Protein 5XCO (pdb70)

Sequence (189 aa):
SMMTEYKLVVVGADGVGKSALTIQLIQNNHFVDEYDPTIEDSYRKQQVVIDGEETCLLDDILDTAGQEEYSAMRDQYMRTGEGFLCVFAINNTKSFEDIHHYREQIKKKRVKDSEDVPMMVLVGNKCDLPSRTVDTKQQAQDLARSYGIPFIETSAKTRRQGVDDDAFYTLVREIRKHHKEKRRRRCPLYISYDPVCRRRR

Radius of gyration: 15.5 Å; Cα contacts (8 Å, |Δi|>4): 387; chains: 2; bounding box: 36×45×37 Å

InterPro domains:
  IPR001806 Small GTPase [PF00071] (5-164)
  IPR001806 Small GTPase [PS51421] (1-189)
  IPR001806 Small GTPase [SM00174] (6-166)
  IPR005225 Small GTP-binding domain [TIGR00231] (1-159)
  IPR020849 Small GTPase, Ras-type [PTHR24070] (3-176)
  IPR027417 P-loop containing nucleoside triphosphate hydrolase [G3DSA:3.40.50.300] (1-171)
  IPR027417 P-loop containing nucleoside triphosphate hydrolase [SSF52540] (3-164)

Foldseek 3Di:
DEAEAQEEEDFDWPQQLVLLVCCVAVVAGDDDPDGDDKDWDWDFDQFPNHTYIYIYTSDDPVVDDDPVVVVSLVVHQEYEYEGEQLDVVRVVCSVVVLVVSCVSVVHLQGQYEYEHEPPVDPRGPHDPVVQCVVCVVSVHYYFYAYSHVGPCSCVRVSSSVVSSVVVDPD/DDPVCPDQDPPPVVNVDDD

Secondary structure (DSSP, 8-state):
--EEEEEEEEESTTSSHHHHHHHHHH------SSPPPPEEEEEEEEETTEEEEEEEEE---TTS--HHHHHHHHH--EEEEEEETT-HHHHHHHHHHHHHHHHHHT-S---EEEEEE-TT-S---S-HHHHHHHHHHHT--EEE--TTT-TTHHHHHHHHHHHHHHHS--/--TT-SS--TT-HHHH---

B-factor: mean 19.91, std 6.58, range [11.22, 51.09]

Structure (mmCIF, N/CA/C/O backbone):
data_5XCO
#
_entry.id   5XCO
#
_cell.length_a   51.529
_cell.length_b   51.529
_cell.length_c   129.741
_cell.angle_alpha   90.00
_cell.angle_beta   90.00
_cell.angle_gamma   120.00
#
_symmetry.space_group_name_H-M   'P 31 2 1'
#
loop_
_entity.id
_entity.type
_entity.pdbx_description
1 polymer 'GTPase KRas'
2 polymer ACE-ARG-ARG-ARG-ARG-CYS-PRO-LEU-TYR-ILE-SER-TYR-ASP-PRO-VAL-CYS-ARG-ARG-ARG-ARG-NH2
3 non-polymer "GUANOSINE-5'-DIPHOSPHATE"
4 non-polymer 1,2-ETHANEDIOL
5 water water
#
loop_
_atom_site.group_PDB
_atom_site.id
_atom_site.type_symbol
_atom_site.label_atom_id
_atom_site.label_alt_id
_atom_site.label_comp_id
_atom_site.label_asym_id
_atom_site.label_entity_id
_atom_site.label_seq_id
_atom_site.pdbx_PDB_ins_code
_atom_site.Cartn_x
_atom_site.Cartn_y
_atom_site.Cartn_z
_atom_site.occupancy
_atom_site.B_iso_or_equiv
_atom_site.auth_seq_id
_atom_site.auth_comp_id
_atom_site.auth_asym_id
_atom_site.auth_atom_id
_atom_site.pdbx_PDB_model_num
ATOM 1 N N . SER A 1 2 ? 16.466 15.744 -4.817 1.00 37.34 0 SER A N 1
ATOM 2 C CA . SER A 1 2 ? 16.600 14.736 -3.722 1.00 35.91 0 SER A CA 1
ATOM 3 C C . SER A 1 2 ? 16.520 13.300 -4.266 1.00 32.89 0 SER A C 1
ATOM 4 O O . SER A 1 2 ? 16.254 13.077 -5.456 1.00 34.32 0 SER A O 1
ATOM 7 N N . MET A 1 3 ? 16.761 12.348 -3.373 1.00 29.51 1 MET A N 1
ATOM 8 C CA A MET A 1 3 ? 16.787 10.930 -3.723 0.50 28.87 1 MET A CA 1
ATOM 9 C CA B MET A 1 3 ? 16.799 10.928 -3.704 0.50 27.42 1 MET A CA 1
ATOM 10 C C . MET A 1 3 ? 15.378 10.371 -3.850 1.00 26.89 1 MET A C 1
ATOM 11 O O . MET A 1 3 ? 14.462 10.759 -3.108 1.00 27.21 1 MET A O 1
ATOM 20 N N . THR A 1 4 ? 15.199 9.457 -4.799 1.00 23.16 2 THR A N 1
ATOM 21 C CA . THR A 1 4 ? 13.932 8.737 -4.935 1.00 22.35 2 THR A CA 1
ATOM 22 C C . THR A 1 4 ? 14.200 7.256 -4.729 1.00 20.54 2 THR A C 1
ATOM 23 O O . THR A 1 4 ? 15.088 6.697 -5.348 1.00 19.35 2 THR A O 1
ATOM 27 N N . GLU A 1 5 ? 13.399 6.621 -3.887 1.00 20.02 3 GLU A N 1
ATOM 28 C CA . GLU A 1 5 ? 13.579 5.203 -3.596 1.00 20.23 3 GLU A CA 1
ATOM 29 C C . GLU A 1 5 ? 12.684 4.354 -4.489 1.00 19.02 3 GLU A C 1
ATOM 30 O O . GLU A 1 5 ? 11.537 4.680 -4.674 1.00 19.75 3 GLU A O 1
ATOM 36 N N . TYR A 1 6 ? 13.243 3.262 -5.005 1.00 16.62 4 TYR A N 1
ATOM 37 C CA . TYR A 1 6 ? 12.499 2.264 -5.828 1.00 16.87 4 TYR A CA 1
ATOM 38 C C . TYR A 1 6 ? 12.705 0.899 -5.207 1.00 16.75 4 TYR A C 1
ATOM 39 O O . TYR A 1 6 ? 13.855 0.447 -5.145 1.00 17.96 4 TYR A O 1
ATOM 48 N N . LYS A 1 7 ? 11.614 0.259 -4.783 1.00 15.91 5 LYS A N 1
ATOM 49 C CA . LYS A 1 7 ? 11.656 -1.071 -4.180 1.00 15.67 5 LYS A CA 1
ATOM 50 C C . LYS A 1 7 ? 11.412 -2.132 -5.261 1.00 14.08 5 LYS A C 1
ATOM 51 O O . LYS A 1 7 ? 10.333 -2.183 -5.858 1.00 14.15 5 LYS A O 1
ATOM 57 N N . LEU A 1 8 ? 12.435 -2.935 -5.508 1.00 13.15 6 LEU A N 1
ATOM 58 C CA . LEU A 1 8 ? 12.436 -3.908 -6.604 1.00 12.97 6 LEU A CA 1
ATOM 59 C C . LEU A 1 8 ? 12.561 -5.299 -6.031 1.00 12.56 6 LEU A C 1
ATOM 60 O O . LEU A 1 8 ? 13.261 -5.517 -5.044 1.00 13.50 6 LEU A O 1
ATOM 65 N N . VAL A 1 9 ? 11.924 -6.265 -6.705 1.00 12.22 7 VAL A N 1
ATOM 66 C CA . VAL A 1 9 ? 11.977 -7.664 -6.268 1.00 12.37 7 VAL A CA 1
ATOM 67 C C . VAL A 1 9 ? 12.362 -8.539 -7.467 1.00 11.83 7 VAL A C 1
ATOM 68 O O . VAL A 1 9 ? 11.755 -8.437 -8.541 1.00 12.72 7 VAL A O 1
ATOM 72 N N . VAL A 1 10 ? 13.351 -9.395 -7.280 1.00 11.62 8 VAL A N 1
ATOM 73 C CA . VAL A 1 10 ? 13.825 -10.291 -8.341 1.00 11.58 8 VAL A CA 1
ATOM 74 C C . VAL A 1 10 ? 13.328 -11.702 -8.037 1.00 11.23 8 VAL A C 1
ATOM 75 O O . VAL A 1 10 ? 13.662 -12.250 -6.969 1.00 11.90 8 VAL A O 1
ATOM 79 N N . VAL A 1 11 ? 12.527 -12.265 -8.952 1.00 11.22 9 VAL A N 1
ATOM 80 C CA . VAL A 1 11 ? 11.901 -13.571 -8.758 1.00 11.65 9 VAL A CA 1
ATOM 81 C C . VAL A 1 11 ? 12.192 -14.466 -9.943 1.00 11.59 9 VAL A C 1
ATOM 82 O O . VAL A 1 11 ? 12.554 -13.986 -11.037 1.00 11.87 9 VAL A O 1
ATOM 86 N N . GLY A 1 12 ? 12.030 -15.772 -9.731 1.00 11.95 10 GLY A N 1
ATOM 87 C CA . GLY A 1 12 ? 12.269 -16.770 -10.766 1.00 12.08 10 GLY A CA 1
ATOM 88 C C . GLY A 1 12 ? 12.785 -18.045 -10.182 1.00 12.39 10 GLY A C 1
ATOM 89 O O . GLY A 1 12 ? 13.174 -18.091 -9.008 1.00 12.62 10 GLY A O 1
ATOM 90 N N . ALA A 1 13 ? 12.851 -19.098 -10.996 1.00 12.47 11 ALA A N 1
ATOM 91 C CA . ALA A 1 13 ? 13.236 -20.424 -10.501 1.00 13.25 11 ALA A CA 1
ATOM 92 C C . ALA A 1 13 ? 14.624 -20.413 -9.901 1.00 13.96 11 ALA A C 1
ATOM 93 O O . ALA A 1 13 ? 15.482 -19.594 -10.239 1.00 13.91 11 ALA A O 1
ATOM 95 N N . ASP A 1 14 ? 14.874 -21.350 -8.999 1.00 14.76 12 ASP A N 1
ATOM 96 C CA . ASP A 1 14 ? 16.204 -21.553 -8.470 1.00 15.21 12 ASP A CA 1
ATOM 97 C C . ASP A 1 14 ? 17.212 -21.771 -9.589 1.00 14.83 12 ASP A C 1
ATOM 98 O O . ASP A 1 14 ? 16.942 -22.526 -10.531 1.00 15.55 12 ASP A O 1
ATOM 103 N N . GLY A 1 15 ? 18.367 -21.143 -9.483 1.00 14.37 13 GLY A N 1
ATOM 104 C CA . GLY A 1 15 ? 19.467 -21.393 -10.401 1.00 14.03 13 GLY A CA 1
ATOM 105 C C . GLY A 1 15 ? 19.451 -20.589 -11.688 1.00 13.58 13 GLY A C 1
ATOM 106 O O . GLY A 1 15 ? 20.331 -20.807 -12.514 1.00 14.40 13 GLY A O 1
ATOM 107 N N . VAL A 1 16 ? 18.485 -19.690 -11.873 1.00 12.87 14 VAL A N 1
ATOM 108 C CA . VAL A 1 16 ? 18.453 -18.917 -13.125 1.00 12.81 14 VAL A CA 1
ATOM 109 C C . VAL A 1 16 ? 19.464 -17.781 -13.139 1.00 12.33 14 VAL A C 1
ATOM 110 O O . VAL A 1 16 ? 19.690 -17.213 -14.194 1.00 12.54 14 VAL A O 1
ATOM 114 N N . GLY A 1 17 ? 20.029 -17.428 -11.977 1.00 12.37 15 GLY A N 1
ATOM 115 C CA . GLY A 1 17 ? 20.988 -16.326 -11.856 1.00 12.19 15 GLY A CA 1
ATOM 116 C C . GLY A 1 17 ? 20.465 -15.061 -11.234 1.00 12.35 15 GLY A C 1
ATOM 117 O O . GLY A 1 17 ? 20.986 -13.999 -11.530 1.00 12.47 15 GLY A O 1
ATOM 118 N N . LYS A 1 18 ? 19.483 -15.153 -10.353 1.00 12.06 16 LYS A N 1
ATOM 119 C CA . LYS A 1 18 ? 18.973 -13.957 -9.678 1.00 12.33 16 LYS A CA 1
ATOM 120 C C . LYS A 1 18 ? 20.037 -13.339 -8.769 1.00 12.25 16 LYS A C 1
ATOM 121 O O . LYS A 1 18 ? 20.199 -12.108 -8.778 1.00 12.72 16 LYS A O 1
ATOM 127 N N . SER A 1 19 ? 20.769 -14.141 -8.006 1.00 12.31 17 SER A N 1
ATOM 128 C CA . SER A 1 19 ? 21.801 -13.569 -7.176 1.00 12.58 17 SER A CA 1
ATOM 129 C C . SER A 1 19 ? 22.904 -13.004 -8.054 1.00 12.59 17 SER A C 1
ATOM 130 O O . SER A 1 19 ? 23.447 -11.928 -7.781 1.00 12.56 17 SER A O 1
ATOM 133 N N . ALA A 1 20 ? 23.233 -13.711 -9.147 1.00 12.40 18 ALA A N 1
ATOM 134 C CA . ALA A 1 20 ? 24.302 -13.252 -10.024 1.00 12.58 18 ALA A CA 1
ATOM 135 C C . ALA A 1 20 ? 23.942 -11.918 -10.666 1.00 12.34 18 ALA A C 1
ATOM 136 O O . ALA A 1 20 ? 24.793 -11.022 -10.773 1.00 12.61 18 ALA A O 1
ATOM 138 N N . LEU A 1 21 ? 22.707 -11.768 -11.111 1.00 12.11 19 LEU A N 1
ATOM 139 C CA . LEU A 1 21 ? 22.288 -10.501 -11.676 1.00 12.42 19 LEU A CA 1
ATOM 140 C C . LEU A 1 21 ? 22.344 -9.372 -10.657 1.00 12.32 19 LEU A C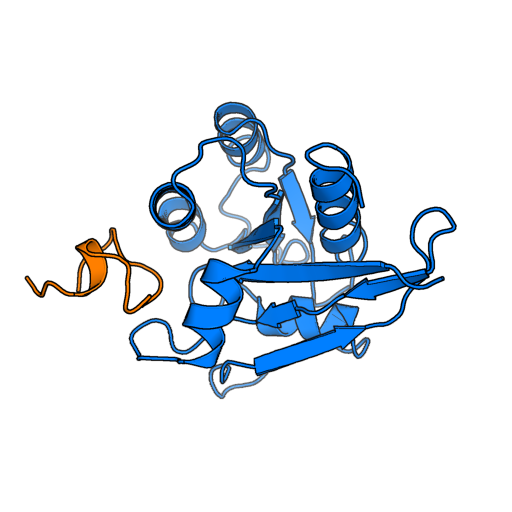 1
ATOM 141 O O . LEU A 1 21 ? 22.812 -8.273 -10.978 1.00 12.80 19 LEU A O 1
ATOM 146 N N . THR A 1 22 ? 21.838 -9.632 -9.457 1.00 12.32 20 THR A N 1
ATOM 147 C CA . THR A 1 22 ? 21.783 -8.605 -8.431 1.00 12.65 20 THR A CA 1
ATOM 148 C C . THR A 1 22 ? 23.201 -8.182 -8.040 1.00 12.58 20 THR A C 1
ATOM 149 O O . THR A 1 22 ? 23.494 -6.977 -7.919 1.00 13.03 20 THR A O 1
ATOM 153 N N . ILE A 1 23 ? 24.061 -9.155 -7.834 1.00 12.74 21 ILE A N 1
ATOM 154 C CA . ILE A 1 23 ? 25.425 -8.892 -7.421 1.00 13.25 21 ILE A CA 1
ATOM 155 C C . ILE A 1 23 ? 26.247 -8.249 -8.520 1.00 13.26 21 ILE A C 1
ATOM 156 O O . ILE A 1 23 ? 27.100 -7.396 -8.262 1.00 13.83 21 ILE A O 1
ATOM 161 N N . GLN A 1 24 ? 25.991 -8.619 -9.776 1.00 13.37 22 GLN A N 1
ATOM 162 C CA . GLN A 1 24 ? 26.580 -7.924 -10.869 1.00 14.01 22 GLN A CA 1
ATOM 163 C C . GLN A 1 24 ? 26.234 -6.448 -10.851 1.00 13.64 22 GLN A C 1
ATOM 164 O O . GLN A 1 24 ? 27.103 -5.565 -10.965 1.00 14.82 22 GLN A O 1
ATOM 170 N N . LEU A 1 25 ? 24.961 -6.155 -10.719 1.00 13.59 23 LEU A N 1
ATOM 171 C CA . LEU A 1 25 ? 24.497 -4.779 -10.718 1.00 14.18 23 LEU A CA 1
ATOM 172 C C . LEU A 1 25 ? 25.135 -3.986 -9.573 1.00 14.96 23 LEU A C 1
ATOM 173 O O . LEU A 1 25 ? 25.614 -2.867 -9.781 1.00 15.68 23 LEU A O 1
ATOM 178 N N . ILE A 1 26 ? 25.107 -4.546 -8.381 1.00 14.78 24 ILE A N 1
ATOM 179 C CA . ILE A 1 26 ? 25.461 -3.834 -7.147 1.00 16.19 24 ILE A CA 1
ATOM 180 C C . ILE A 1 26 ? 26.974 -3.830 -6.905 1.00 15.52 24 ILE A C 1
ATOM 181 O O . ILE A 1 26 ? 27.546 -2.805 -6.482 1.00 15.43 24 ILE A O 1
ATOM 186 N N . GLN A 1 27 ? 27.636 -4.949 -7.122 1.00 15.09 25 GLN A N 1
ATOM 187 C CA . GLN A 1 27 ? 29.035 -5.177 -6.741 1.00 15.87 25 GLN A CA 1
ATOM 188 C C . GLN A 1 27 ? 29.976 -5.392 -7.893 1.00 16.32 25 GLN A C 1
ATOM 189 O O . GLN A 1 27 ? 31.164 -5.536 -7.692 1.00 16.96 25 GLN A O 1
ATOM 195 N N . ASN A 1 28 ? 29.421 -5.445 -9.110 1.00 16.58 26 ASN A N 1
ATOM 196 C CA A ASN A 1 28 ? 30.196 -5.474 -10.319 0.50 17.94 26 ASN A CA 1
ATOM 197 C CA B ASN A 1 28 ? 30.207 -5.447 -10.309 0.50 17.91 26 ASN A CA 1
ATOM 198 C C . ASN A 1 28 ? 31.152 -6.668 -10.404 1.00 18.49 26 ASN A C 1
ATOM 199 O O . ASN A 1 28 ? 32.353 -6.539 -10.832 1.00 19.99 26 ASN A O 1
ATOM 208 N N . HIS A 1 29 ? 30.712 -7.810 -9.821 1.00 17.91 27 HIS A N 1
ATOM 209 C CA . HIS A 1 29 ? 31.505 -9.018 -10.206 1.00 18.30 27 HIS A CA 1
ATOM 210 C C . HIS A 1 29 ? 30.552 -10.187 -10.387 1.00 17.48 27 HIS A C 1
ATOM 211 O O . HIS A 1 29 ? 29.385 -10.094 -10.054 1.00 16.20 27 HIS A O 1
ATOM 218 N N . PHE A 1 30 ? 31.064 -11.263 -10.991 1.00 17.61 28 PHE A N 1
ATOM 219 C CA . PHE A 1 30 ? 30.249 -12.426 -11.350 1.00 17.67 28 PHE A CA 1
ATOM 220 C C . PHE A 1 30 ? 30.373 -13.548 -10.361 1.00 19.08 28 PHE A C 1
ATOM 221 O O . PHE A 1 30 ? 31.459 -14.049 -10.124 1.00 20.73 28 PHE A O 1
ATOM 229 N N . VAL A 1 31 ? 29.255 -13.959 -9.788 1.00 18.94 29 VAL A N 1
ATOM 230 C CA . VAL A 1 31 ? 29.315 -15.049 -8.808 1.00 20.62 29 VAL A CA 1
ATOM 231 C C . VAL A 1 31 ? 28.980 -16.390 -9.430 1.00 20.38 29 VAL A C 1
ATOM 232 O O . VAL A 1 31 ? 28.065 -16.539 -10.246 1.00 19.96 29 VAL A O 1
ATOM 236 N N . ASP A 1 32 ? 29.776 -17.362 -9.025 1.00 21.25 30 ASP A N 1
ATOM 237 C CA . ASP A 1 32 ? 29.609 -18.735 -9.430 1.00 22.97 30 ASP A CA 1
ATOM 238 C C . ASP A 1 32 ? 29.938 -19.606 -8.249 1.00 23.06 30 ASP A C 1
ATOM 239 O O . ASP A 1 32 ? 31.080 -20.008 -8.048 1.00 23.46 30 ASP A O 1
ATOM 244 N N . GLU A 1 33 ? 28.910 -19.865 -7.461 1.00 23.52 31 GLU A N 1
ATOM 245 C CA . GLU A 1 33 ? 29.037 -20.529 -6.179 1.00 24.96 31 GLU A CA 1
ATOM 246 C C . GLU A 1 33 ? 28.382 -21.892 -6.229 1.00 26.38 31 GLU A C 1
ATOM 247 O O . GLU A 1 33 ? 27.313 -22.056 -6.825 1.00 26.94 31 GLU A O 1
ATOM 253 N N . TYR A 1 34 ? 29.024 -22.856 -5.581 1.00 27.76 32 TYR A N 1
ATOM 254 C CA . TYR A 1 34 ? 28.433 -24.171 -5.433 1.00 28.95 32 TYR A CA 1
ATOM 255 C C . TYR A 1 34 ? 27.207 -24.079 -4.531 1.00 26.86 32 TYR A C 1
ATOM 256 O O . TYR A 1 34 ? 26.169 -24.669 -4.821 1.00 26.32 32 TYR A O 1
ATOM 265 N N . ASP A 1 35 ? 27.327 -23.319 -3.448 1.00 24.49 33 ASP A N 1
ATOM 266 C CA . ASP A 1 35 ? 26.236 -23.209 -2.476 1.00 23.25 33 ASP A CA 1
ATOM 267 C C . ASP A 1 35 ? 25.058 -22.416 -3.032 1.00 20.96 33 ASP A C 1
ATOM 268 O O . ASP A 1 35 ? 25.255 -21.375 -3.684 1.00 20.73 33 ASP A O 1
ATOM 273 N N . PRO A 1 36 ? 23.831 -22.861 -2.775 1.00 19.20 34 PRO A N 1
ATOM 274 C CA . PRO A 1 36 ? 22.643 -22.117 -3.184 1.00 18.74 34 PRO A CA 1
ATOM 275 C C . PRO A 1 36 ? 22.541 -20.758 -2.479 1.00 16.99 34 PRO A C 1
ATOM 276 O O . PRO A 1 36 ? 22.999 -20.584 -1.335 1.00 16.78 34 PRO A O 1
ATOM 280 N N . THR A 1 37 ? 21.912 -19.825 -3.180 1.00 15.50 35 THR A N 1
ATOM 281 C CA . THR A 1 37 ? 21.699 -18.481 -2.675 1.00 15.04 35 THR A CA 1
ATOM 282 C C . THR A 1 37 ? 20.884 -18.472 -1.390 1.00 15.19 35 THR A C 1
ATOM 283 O O . THR A 1 37 ? 19.876 -19.170 -1.292 1.00 15.03 35 THR A O 1
ATOM 287 N N . ILE A 1 38 ? 21.319 -17.652 -0.436 1.00 14.81 36 ILE A N 1
ATOM 288 C CA . ILE A 1 38 ? 20.503 -17.268 0.712 1.00 15.59 36 ILE A CA 1
ATOM 289 C C . ILE A 1 38 ? 19.898 -15.910 0.394 1.00 15.20 36 ILE A C 1
ATOM 290 O O . ILE A 1 38 ? 20.600 -14.985 -0.033 1.00 15.03 36 ILE A O 1
ATOM 295 N N . GLU A 1 39 ? 18.594 -15.807 0.571 1.00 15.18 37 GLU A N 1
ATOM 296 C CA . GLU A 1 39 ? 17.868 -14.603 0.248 1.00 15.33 37 GLU A CA 1
ATOM 297 C C . GLU A 1 39 ? 18.450 -13.403 0.971 1.00 15.24 37 GLU A C 1
ATOM 298 O O . GLU A 1 39 ? 18.791 -13.476 2.160 1.00 15.64 37 GLU A O 1
ATOM 304 N N . ASP A 1 40 ? 18.579 -12.289 0.261 1.00 15.27 38 ASP A N 1
ATOM 305 C CA . ASP A 1 40 ? 19.019 -11.051 0.896 1.00 15.79 38 ASP A CA 1
ATOM 306 C C . ASP A 1 40 ? 18.615 -9.886 0.068 1.00 15.31 38 ASP A C 1
ATOM 307 O O . ASP A 1 40 ? 18.229 -10.034 -1.092 1.00 15.07 38 ASP A O 1
ATOM 312 N N . SER A 1 41 ? 18.681 -8.722 0.684 1.00 14.91 39 SER A N 1
ATOM 313 C CA . SER A 1 41 ? 18.403 -7.481 0.003 1.00 15.65 39 SER A CA 1
ATOM 314 C C . SER A 1 41 ? 19.643 -6.624 -0.075 1.00 16.02 39 SER A C 1
ATOM 315 O O . SER A 1 41 ? 20.550 -6.731 0.768 1.00 16.99 39 SER A O 1
ATOM 318 N N . TYR A 1 42 ? 19.658 -5.761 -1.080 1.00 15.78 40 TYR A N 1
ATOM 319 C CA . TYR A 1 42 ? 20.825 -4.953 -1.446 1.00 16.62 40 TYR A CA 1
ATOM 320 C C . TYR A 1 42 ? 20.356 -3.584 -1.853 1.00 17.10 40 TYR A C 1
ATOM 321 O O . TYR A 1 42 ? 19.309 -3.435 -2.513 1.00 17.53 40 TYR A O 1
ATOM 330 N N . ARG A 1 43 ? 21.156 -2.584 -1.527 1.00 17.30 41 ARG A N 1
ATOM 331 C CA . ARG A 1 43 ? 20.900 -1.208 -1.931 1.00 18.43 41 ARG A CA 1
ATOM 332 C C . ARG A 1 43 ? 21.972 -0.701 -2.853 1.00 18.05 41 ARG A C 1
ATOM 333 O O . ARG A 1 43 ? 23.159 -0.998 -2.673 1.00 18.46 41 ARG A O 1
ATOM 341 N N . LYS A 1 44 ? 21.517 0.076 -3.831 1.00 18.49 42 LYS A N 1
ATOM 342 C CA . LYS A 1 44 ? 22.377 0.749 -4.784 1.00 19.44 42 LYS A CA 1
ATOM 343 C C . LYS A 1 44 ? 21.903 2.183 -4.937 1.00 18.33 42 LYS A C 1
ATOM 344 O O . LYS A 1 44 ? 20.722 2.418 -5.114 1.00 19.21 42 LYS A O 1
ATOM 350 N N . GLN A 1 45 ? 22.851 3.115 -4.899 1.00 18.03 43 GLN A N 1
ATOM 351 C CA A GLN A 1 45 ? 22.591 4.513 -5.268 0.50 18.33 43 GLN A CA 1
ATOM 352 C CA B GLN A 1 45 ? 22.603 4.504 -5.246 0.50 18.36 43 GLN A CA 1
ATOM 353 C C . GLN A 1 45 ? 23.103 4.725 -6.680 1.00 17.93 43 GLN A C 1
ATOM 354 O O . GLN A 1 45 ? 24.232 4.374 -7.002 1.00 18.50 43 GLN A O 1
ATOM 365 N N . VAL A 1 46 ? 22.250 5.277 -7.537 1.00 17.28 44 VAL A N 1
ATOM 366 C CA . VAL A 1 46 ? 22.630 5.444 -8.939 1.00 17.80 44 VAL A CA 1
ATOM 367 C C . VAL A 1 46 ? 21.773 6.511 -9.583 1.00 16.97 44 VAL A C 1
ATOM 368 O O . VAL A 1 46 ? 20.598 6.648 -9.272 1.00 17.04 44 VAL A O 1
ATOM 372 N N . VAL A 1 47 ? 22.379 7.279 -10.483 1.00 16.74 45 VAL A N 1
ATOM 373 C CA . VAL A 1 47 ? 21.640 8.280 -11.244 1.00 17.17 45 VAL A CA 1
ATOM 374 C C . VAL A 1 47 ? 21.035 7.608 -12.483 1.00 16.71 45 VAL A C 1
ATOM 375 O O . VAL A 1 47 ? 21.744 6.998 -13.270 1.00 17.86 45 VAL A O 1
ATOM 379 N N . ILE A 1 48 ? 19.721 7.706 -12.632 1.00 16.02 46 ILE A N 1
ATOM 380 C CA . ILE A 1 48 ? 18.992 7.113 -13.768 1.00 15.59 46 ILE A CA 1
ATOM 381 C C . ILE A 1 48 ? 18.155 8.247 -14.334 1.00 15.64 46 ILE A C 1
ATOM 382 O O . ILE A 1 48 ? 17.253 8.781 -13.705 1.00 15.78 46 ILE A O 1
ATOM 387 N N . ASP A 1 49 ? 18.518 8.643 -15.558 1.00 16.56 47 ASP A N 1
ATOM 388 C CA . ASP A 1 49 ? 17.840 9.730 -16.278 1.00 17.13 47 ASP A CA 1
ATOM 389 C C . ASP A 1 49 ? 17.849 11.021 -15.493 1.00 17.44 47 ASP A C 1
ATOM 390 O O . ASP A 1 49 ? 16.862 11.741 -15.454 1.00 19.21 47 ASP A O 1
ATOM 395 N N . GLY A 1 50 ? 18.989 11.295 -14.850 1.00 18.02 48 GLY A N 1
ATOM 396 C CA . GLY A 1 50 ? 19.183 12.535 -14.103 1.00 18.92 48 GLY A CA 1
ATOM 397 C C . GLY A 1 50 ? 18.664 12.530 -12.682 1.00 19.44 48 GLY A C 1
ATOM 398 O O . GLY A 1 50 ? 18.923 13.474 -11.942 1.00 22.23 48 GLY A O 1
ATOM 399 N N . GLU A 1 51 ? 17.937 11.473 -12.298 1.00 18.80 49 GLU A N 1
ATOM 400 C CA A GLU A 1 51 ? 17.378 11.340 -10.956 0.50 18.74 49 GLU A CA 1
ATOM 401 C CA B GLU A 1 51 ? 17.359 11.330 -10.951 0.50 18.73 49 GLU A CA 1
ATOM 402 C C . GLU A 1 51 ? 18.294 10.481 -10.108 1.00 18.16 49 GLU A C 1
ATOM 403 O O . GLU A 1 51 ? 18.693 9.414 -10.540 1.00 17.31 49 GLU A O 1
ATOM 414 N N . THR A 1 52 ? 18.622 10.964 -8.907 1.00 18.09 50 THR A N 1
ATOM 415 C CA . THR A 1 52 ? 19.363 10.149 -7.948 1.00 18.23 50 THR A CA 1
ATOM 416 C C . THR A 1 52 ? 18.395 9.141 -7.326 1.00 17.28 50 THR A C 1
ATOM 417 O O . THR A 1 52 ? 17.456 9.507 -6.639 1.00 18.16 50 THR A O 1
ATOM 421 N N . CYS A 1 53 ? 18.644 7.877 -7.631 1.00 17.45 51 CYS A N 1
ATOM 422 C C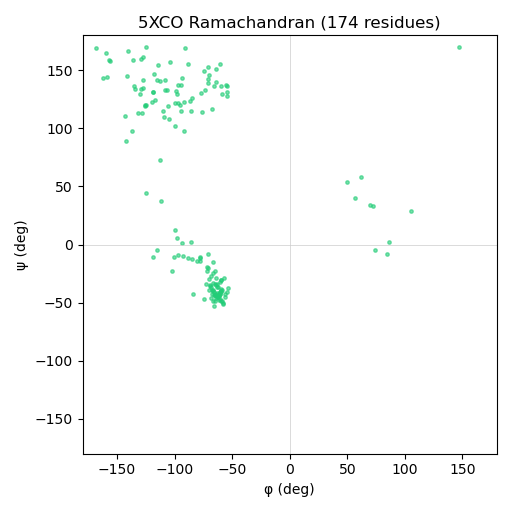A . CYS A 1 53 ? 17.784 6.768 -7.214 1.00 17.56 51 CYS A CA 1
ATOM 423 C C . CYS A 1 53 ? 18.464 5.940 -6.144 1.00 17.43 51 CYS A C 1
ATOM 424 O O . CYS A 1 53 ? 19.666 5.674 -6.203 1.00 19.32 51 CYS A O 1
ATOM 427 N N . LEU A 1 54 ? 17.658 5.495 -5.190 1.00 17.07 52 LEU A N 1
ATOM 428 C CA . LEU A 1 54 ? 18.052 4.489 -4.239 1.00 17.11 52 LEU A CA 1
ATOM 429 C C . LEU A 1 54 ? 17.267 3.244 -4.612 1.00 16.01 52 LEU A C 1
ATOM 430 O O . LEU A 1 54 ? 16.052 3.197 -4.412 1.00 16.84 52 LEU A O 1
ATOM 435 N N . LEU A 1 55 ? 17.971 2.256 -5.125 1.00 15.17 53 LEU A N 1
ATOM 436 C CA . LEU A 1 55 ? 17.324 0.967 -5.470 1.00 15.52 53 LEU A CA 1
ATOM 437 C C . LEU A 1 55 ? 17.445 0.054 -4.262 1.00 15.55 53 LEU A C 1
ATOM 438 O O . LEU A 1 55 ? 18.552 -0.192 -3.796 1.00 17.38 53 LEU A O 1
ATOM 443 N N . ASP A 1 56 ? 16.313 -0.419 -3.759 1.00 15.11 54 ASP A N 1
ATOM 444 C CA A ASP A 1 56 ? 16.250 -1.348 -2.658 0.50 14.86 54 ASP A CA 1
ATOM 445 C CA B ASP A 1 56 ? 16.219 -1.360 -2.635 0.50 15.50 54 ASP A CA 1
ATOM 446 C C . ASP A 1 56 ? 15.732 -2.653 -3.263 1.00 14.07 54 ASP A C 1
ATOM 447 O O . ASP A 1 56 ? 14.562 -2.733 -3.605 1.00 14.53 54 ASP A O 1
ATOM 456 N N . ILE A 1 57 ? 16.628 -3.622 -3.410 1.00 13.41 55 ILE A N 1
ATOM 457 C CA . ILE A 1 57 ? 16.361 -4.807 -4.230 1.00 13.12 55 ILE A CA 1
ATOM 458 C C . ILE A 1 57 ? 16.377 -6.069 -3.386 1.00 13.20 55 ILE A C 1
ATOM 459 O O . ILE A 1 57 ? 17.371 -6.378 -2.703 1.00 13.59 55 ILE A O 1
ATOM 464 N N . LEU A 1 58 ? 15.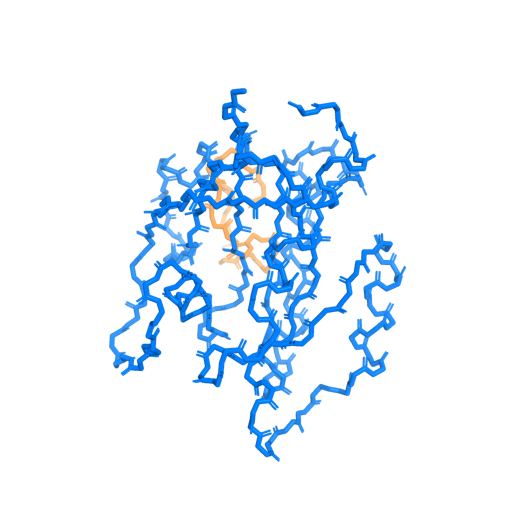285 -6.833 -3.436 1.00 12.75 56 LEU A N 1
ATOM 465 C CA . LEU A 1 58 ? 15.266 -8.139 -2.805 1.00 13.01 56 LEU A CA 1
ATOM 466 C C . LEU A 1 58 ? 15.601 -9.215 -3.823 1.00 12.66 56 LEU A C 1
ATOM 467 O O . LEU A 1 58 ? 14.889 -9.403 -4.831 1.00 12.82 56 LEU A O 1
ATOM 472 N N . ASP A 1 59 ? 16.670 -9.941 -3.559 1.00 12.61 57 ASP A N 1
ATOM 473 C CA . ASP A 1 59 ? 17.066 -11.101 -4.322 1.00 13.15 57 ASP A CA 1
ATOM 474 C C . ASP A 1 59 ? 16.422 -12.304 -3.636 1.00 13.50 57 ASP A C 1
ATOM 475 O O . ASP A 1 59 ? 16.961 -12.830 -2.647 1.00 14.12 57 ASP A O 1
ATOM 480 N N . THR A 1 60 ? 15.284 -12.745 -4.150 1.00 13.24 58 THR A N 1
ATOM 481 C CA . THR A 1 60 ? 14.555 -13.835 -3.522 1.00 13.69 58 THR A CA 1
ATOM 482 C C . THR A 1 60 ? 15.285 -15.152 -3.674 1.00 13.90 58 THR A C 1
ATOM 483 O O . THR A 1 60 ? 15.946 -15.440 -4.682 1.00 14.75 58 THR A O 1
ATOM 487 N N . ALA A 1 61 ? 15.154 -15.989 -2.651 1.00 14.28 59 ALA A N 1
ATOM 488 C CA . ALA A 1 61 ? 15.753 -17.323 -2.607 1.00 14.57 59 ALA A CA 1
ATOM 489 C C . ALA A 1 61 ? 15.141 -18.063 -1.432 1.00 15.20 59 ALA A C 1
ATOM 490 O O . ALA A 1 61 ? 14.486 -17.451 -0.590 1.00 16.47 59 ALA A O 1
ATOM 492 N N . GLY A 1 62 ? 15.371 -19.366 -1.339 1.00 14.86 60 GLY A N 1
ATOM 493 C CA . GLY A 1 62 ? 14.764 -20.170 -0.248 1.00 14.79 60 GLY A CA 1
ATOM 494 C C . GLY A 1 62 ? 13.256 -20.100 -0.380 1.00 14.45 60 GLY A C 1
ATOM 495 O O . GLY A 1 62 ? 12.533 -19.676 0.525 1.00 14.89 60 GLY A O 1
ATOM 496 N N . GLN A 1 63 ? 12.776 -20.522 -1.537 1.00 14.21 61 GLN A N 1
ATOM 497 C CA . GLN A 1 63 ? 11.454 -20.129 -1.990 1.00 14.80 61 GLN A CA 1
ATOM 498 C C . GLN A 1 63 ? 10.306 -20.865 -1.338 1.00 15.59 61 GLN A C 1
ATOM 499 O O . GLN A 1 63 ? 9.170 -20.456 -1.492 1.00 16.47 61 GLN A O 1
ATOM 505 N N . GLU A 1 64 ? 10.618 -21.934 -0.619 1.00 15.97 62 GLU A N 1
ATOM 506 C CA . GLU A 1 64 ? 9.623 -22.714 0.117 1.00 17.52 62 GLU A CA 1
ATOM 507 C C . GLU A 1 64 ? 9.463 -22.260 1.558 1.00 16.94 62 GLU A C 1
ATOM 508 O O . GLU A 1 64 ? 8.532 -22.715 2.245 1.00 17.26 62 GLU A O 1
ATOM 514 N N . GLU A 1 65 ? 10.328 -21.390 2.037 1.00 16.39 63 GLU A N 1
ATOM 515 C CA . GLU A 1 65 ? 10.347 -21.062 3.454 1.00 17.88 63 GLU A CA 1
ATOM 516 C C . GLU A 1 65 ? 9.734 -19.734 3.774 1.00 16.96 63 GLU A C 1
ATOM 517 O O . GLU A 1 65 ? 9.637 -18.842 2.929 1.00 17.14 63 GLU A O 1
ATOM 523 N N . TYR A 1 66 ? 9.291 -19.597 5.020 1.00 16.51 64 TYR A N 1
ATOM 524 C CA . TYR A 1 66 ? 8.809 -18.327 5.518 1.00 17.10 64 TYR A CA 1
ATOM 525 C C . TYR A 1 66 ? 9.938 -17.299 5.572 1.00 17.16 64 TYR A C 1
ATOM 526 O O . TYR A 1 66 ? 11.040 -17.593 6.021 1.00 17.64 64 TYR A O 1
ATOM 535 N N . SER A 1 67 ? 9.611 -16.093 5.117 1.00 16.52 65 SER A N 1
ATOM 536 C CA . SER A 1 67 ? 10.536 -14.972 5.161 1.00 16.78 65 SER A CA 1
ATOM 537 C C . SER A 1 67 ? 9.762 -13.699 5.460 1.00 16.56 65 SER A C 1
ATOM 538 O O . SER A 1 67 ? 9.002 -13.196 4.620 1.00 16.30 65 SER A O 1
ATOM 541 N N . ALA A 1 68 ? 9.973 -13.146 6.665 1.00 17.38 66 ALA A N 1
ATOM 542 C CA . ALA A 1 68 ? 9.336 -11.895 7.049 1.00 17.82 66 ALA A CA 1
ATOM 543 C C . ALA A 1 68 ? 9.737 -10.748 6.096 1.00 17.67 66 ALA A C 1
ATOM 544 O O . ALA A 1 68 ? 8.912 -9.922 5.727 1.00 18.07 66 ALA A O 1
ATOM 546 N N . MET A 1 69 ? 11.004 -10.734 5.721 1.00 18.09 67 MET A N 1
ATOM 547 C CA . MET A 1 69 ? 11.512 -9.691 4.845 1.00 18.57 67 MET A CA 1
ATOM 548 C C . MET A 1 69 ? 10.845 -9.798 3.468 1.00 17.17 67 MET A C 1
ATOM 549 O O . MET A 1 69 ? 10.426 -8.790 2.895 1.00 16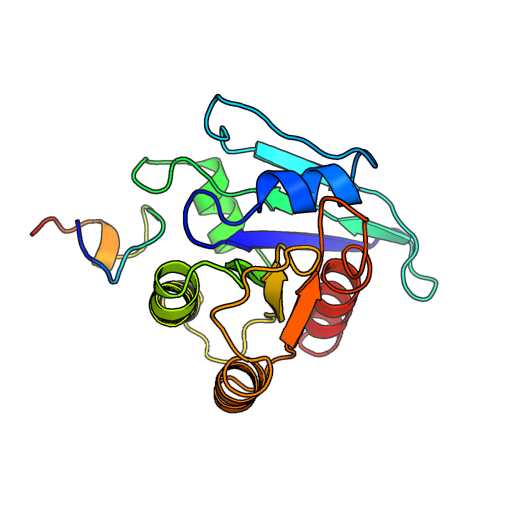.57 67 MET A O 1
ATOM 554 N N . ARG A 1 70 ? 10.722 -11.020 2.953 1.00 15.86 68 ARG A N 1
ATOM 555 C CA . ARG A 1 70 ? 10.082 -11.228 1.680 1.00 15.39 68 ARG A CA 1
ATOM 556 C C . ARG A 1 70 ? 8.633 -10.786 1.714 1.00 14.95 68 ARG A C 1
ATOM 557 O O . ARG A 1 70 ? 8.148 -10.134 0.804 1.00 15.94 68 ARG A O 1
ATOM 565 N N . ASP A 1 71 ? 7.907 -11.138 2.782 1.00 15.89 69 ASP A N 1
ATOM 566 C CA . ASP A 1 71 ? 6.520 -10.684 2.902 1.00 16.57 69 ASP A CA 1
ATOM 567 C C . ASP A 1 71 ? 6.425 -9.155 2.818 1.00 16.89 69 ASP A C 1
ATOM 568 O O . ASP A 1 71 ? 5.551 -8.630 2.146 1.00 17.35 69 ASP A O 1
ATOM 573 N N . GLN A 1 72 ? 7.337 -8.464 3.489 1.00 17.26 70 GLN A N 1
ATOM 574 C CA . GLN A 1 72 ? 7.312 -6.995 3.462 1.00 18.92 70 GLN A CA 1
ATOM 575 C C . GLN A 1 72 ? 7.625 -6.429 2.076 1.00 18.09 70 GLN A C 1
ATOM 576 O O . GLN A 1 72 ? 6.982 -5.469 1.651 1.00 18.70 70 GLN A O 1
ATOM 582 N N . TYR A 1 73 ? 8.586 -7.029 1.369 1.00 16.76 71 TYR A N 1
ATOM 583 C CA . TYR A 1 73 ? 8.900 -6.602 -0.003 1.00 16.51 71 TYR A CA 1
ATOM 584 C C . TYR A 1 73 ? 7.751 -6.906 -0.946 1.00 16.42 71 TYR A C 1
ATOM 585 O O . TYR A 1 73 ? 7.524 -6.167 -1.923 1.00 16.55 71 TYR A O 1
ATOM 594 N N . MET A 1 74 ? 7.005 -7.988 -0.718 1.00 16.95 72 MET A N 1
ATOM 595 C CA . MET A 1 74 ? 5.836 -8.235 -1.571 1.00 18.50 72 MET A CA 1
ATOM 596 C C . MET A 1 74 ? 4.749 -7.176 -1.324 1.00 19.55 72 MET A C 1
ATOM 597 O O . MET A 1 74 ? 4.078 -6.734 -2.262 1.00 20.46 72 MET A O 1
ATOM 602 N N . ARG A 1 75 ? 4.600 -6.747 -0.079 1.00 20.53 73 ARG A N 1
ATOM 603 C CA . ARG A 1 75 ? 3.616 -5.726 0.272 1.00 22.14 73 ARG A CA 1
ATOM 604 C C . ARG A 1 75 ? 3.992 -4.388 -0.361 1.00 21.66 73 ARG A C 1
ATOM 605 O O . ARG A 1 75 ? 3.149 -3.744 -0.975 1.00 23.30 73 ARG A O 1
ATOM 613 N N . THR A 1 76 ? 5.251 -3.990 -0.197 1.00 19.98 74 THR A N 1
ATOM 614 C CA . THR A 1 76 ? 5.709 -2.642 -0.552 1.00 20.00 74 THR A CA 1
ATOM 615 C C . THR A 1 76 ? 6.438 -2.551 -1.897 1.00 18.55 74 THR A C 1
ATOM 616 O O . THR A 1 76 ? 6.682 -1.438 -2.389 1.00 18.44 74 THR A O 1
ATOM 620 N N . GLY A 1 77 ? 6.775 -3.689 -2.504 1.00 17.25 75 GLY A N 1
ATOM 621 C CA . GLY A 1 77 ? 7.562 -3.701 -3.735 1.00 16.50 75 GLY A CA 1
ATOM 622 C C . GLY A 1 77 ? 6.815 -3.039 -4.863 1.00 15.71 75 GLY A C 1
ATOM 623 O O . GLY A 1 77 ? 5.600 -3.210 -5.037 1.00 16.93 75 GLY A O 1
ATOM 624 N N . GLU A 1 78 ? 7.556 -2.281 -5.653 1.00 14.34 76 GLU A N 1
ATOM 625 C CA . GLU A 1 78 ? 6.972 -1.486 -6.722 1.00 14.90 76 GLU A CA 1
ATOM 626 C C . GLU A 1 78 ? 7.148 -2.079 -8.095 1.00 14.10 76 GLU A C 1
ATOM 627 O O . GLU A 1 78 ? 6.406 -1.729 -8.998 1.00 15.36 76 GLU A O 1
ATOM 633 N N . GLY A 1 79 ? 8.135 -2.937 -8.270 1.00 13.30 77 GLY A N 1
ATOM 634 C CA . GLY A 1 79 ? 8.325 -3.592 -9.548 1.00 13.20 77 GLY A CA 1
ATOM 635 C C . GLY A 1 79 ? 9.064 -4.885 -9.383 1.00 12.52 77 GLY A C 1
ATOM 636 O O . GLY A 1 79 ? 9.789 -5.087 -8.418 1.00 12.76 77 GLY A O 1
ATOM 637 N N . PHE A 1 80 ? 8.884 -5.751 -10.379 1.00 12.25 78 PHE A N 1
ATOM 638 C CA . PHE A 1 80 ? 9.408 -7.124 -10.350 1.00 12.52 78 PHE A CA 1
ATOM 639 C C . PHE A 1 80 ? 10.221 -7.452 -11.571 1.00 12.47 78 PHE A C 1
ATOM 640 O O . PHE A 1 80 ? 9.791 -7.159 -12.682 1.00 13.73 78 PHE A O 1
ATOM 648 N N . LEU A 1 81 ? 11.374 -8.066 -11.376 1.00 12.57 79 LEU A N 1
ATOM 649 C CA . LEU A 1 81 ? 12.091 -8.743 -12.474 1.00 13.12 79 LEU A CA 1
ATOM 650 C C . LEU A 1 81 ? 11.730 -10.207 -12.402 1.00 12.77 79 LEU A C 1
ATOM 651 O O . LEU A 1 81 ? 11.942 -10.839 -11.347 1.00 13.38 79 LEU A O 1
ATOM 656 N N . CYS A 1 82 ? 11.164 -10.749 -13.481 1.00 12.72 80 CYS A N 1
ATOM 657 C CA . CYS A 1 82 ? 10.796 -12.148 -13.566 1.00 13.23 80 CYS A CA 1
ATOM 658 C C . CYS A 1 82 ? 11.813 -12.817 -14.454 1.00 12.39 80 CYS A C 1
ATOM 659 O O . CYS A 1 82 ? 11.832 -12.564 -15.664 1.00 12.64 80 CYS A O 1
ATOM 662 N N . VAL A 1 83 ? 12.685 -13.619 -13.853 1.00 11.61 81 VAL A N 1
ATOM 663 C CA . VAL A 1 83 ? 13.893 -14.100 -14.518 1.00 11.60 81 VAL A CA 1
ATOM 664 C C . VAL A 1 83 ? 13.765 -15.584 -14.849 1.00 11.90 81 VAL A C 1
ATOM 665 O O . VAL A 1 83 ? 13.384 -16.380 -13.980 1.00 12.07 81 VAL A O 1
ATOM 669 N N . PHE A 1 84 ? 14.119 -15.949 -16.074 1.00 11.79 82 PHE A N 1
ATOM 670 C CA . PHE A 1 84 ? 14.359 -17.351 -16.469 1.00 12.05 82 PHE A CA 1
ATOM 671 C C . PHE A 1 84 ? 15.749 -17.436 -17.057 1.00 12.57 82 PHE A C 1
ATOM 672 O O . PHE A 1 84 ? 16.392 -16.420 -17.297 1.00 12.89 82 PHE A O 1
ATOM 680 N N . ALA A 1 85 ? 16.226 -18.652 -17.289 1.00 12.62 83 ALA A N 1
ATOM 681 C CA . ALA A 1 85 ? 17.505 -18.871 -17.940 1.00 13.34 83 ALA A CA 1
ATOM 682 C C . ALA A 1 85 ? 17.268 -19.369 -19.357 1.00 13.57 83 ALA A C 1
ATOM 683 O O . ALA A 1 85 ? 16.456 -20.294 -19.558 1.00 13.94 83 ALA A O 1
ATOM 685 N N . ILE A 1 86 ? 17.957 -18.783 -20.335 1.00 14.13 84 ILE A N 1
ATOM 686 C CA . ILE A 1 86 ? 17.688 -19.118 -21.739 1.00 15.05 84 ILE A CA 1
ATOM 687 C C . ILE A 1 86 ? 18.048 -20.551 -22.136 1.00 15.49 84 ILE A C 1
ATOM 688 O O . ILE A 1 86 ? 17.621 -20.986 -23.218 1.00 15.55 84 ILE A O 1
ATOM 693 N N . ASN A 1 87 ? 18.824 -21.245 -21.310 1.00 16.03 85 ASN A N 1
ATOM 694 C CA . ASN A 1 87 ? 19.172 -22.667 -21.528 1.00 17.06 85 ASN A CA 1
ATOM 695 C C . ASN A 1 87 ? 18.321 -23.608 -20.680 1.00 17.78 85 ASN A C 1
ATOM 696 O O . ASN A 1 87 ? 18.655 -24.790 -20.574 1.00 18.81 85 ASN A O 1
ATOM 701 N N . ASN A 1 88 ? 17.244 -23.135 -20.061 1.00 17.27 86 ASN A N 1
ATOM 702 C CA . ASN A 1 88 ? 16.437 -23.984 -19.175 1.00 17.92 86 ASN A CA 1
ATOM 703 C C . ASN A 1 88 ? 14.965 -23.740 -19.438 1.00 17.81 86 ASN A C 1
ATOM 704 O O . ASN A 1 88 ? 14.345 -22.768 -18.951 1.00 16.67 86 ASN A O 1
ATOM 709 N N . THR A 1 89 ? 14.378 -24.623 -20.246 1.00 18.78 87 THR A N 1
ATOM 710 C CA . THR A 1 89 ? 12.995 -24.440 -20.656 1.00 19.19 87 THR A CA 1
ATOM 711 C C . THR A 1 89 ? 12.004 -24.470 -1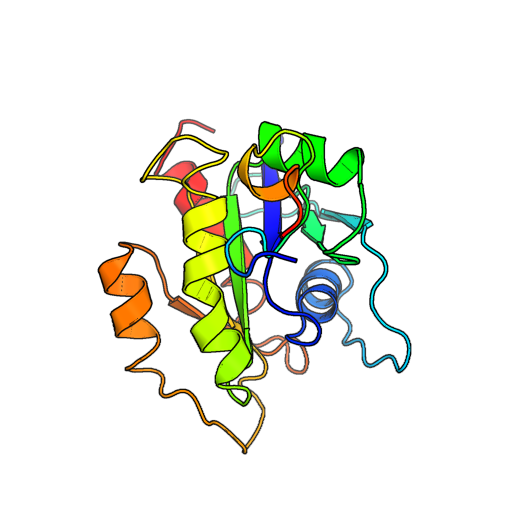9.481 1.00 18.48 87 THR A C 1
ATOM 712 O O . THR A 1 89 ? 11.026 -23.749 -19.473 1.00 18.08 87 THR A O 1
ATOM 716 N N . LYS A 1 90 ? 12.274 -25.306 -18.500 1.00 18.10 88 LYS A N 1
ATOM 717 C CA . LYS A 1 90 ? 11.400 -25.367 -17.340 1.00 18.71 88 LYS A CA 1
ATOM 718 C C . LYS A 1 90 ? 11.345 -23.994 -16.617 1.00 17.19 88 LYS A C 1
ATOM 719 O O . LYS A 1 90 ? 10.277 -23.584 -16.192 1.00 16.39 88 LYS A O 1
ATOM 725 N N . SER A 1 91 ? 12.489 -23.296 -16.494 1.00 15.69 89 SER A N 1
ATOM 726 C CA . SER A 1 91 ? 12.488 -21.987 -15.825 1.00 14.96 89 SER A CA 1
ATOM 727 C C . SER A 1 91 ? 11.637 -20.997 -16.584 1.00 14.44 89 SER A C 1
ATOM 728 O O . SER A 1 91 ? 10.981 -20.155 -15.979 1.00 14.04 89 SER A O 1
ATOM 731 N N . PHE A 1 92 ? 11.606 -21.112 -17.913 1.00 14.90 90 PHE A N 1
ATOM 732 C CA . PHE A 1 92 ? 10.730 -20.276 -18.723 1.00 15.28 90 PHE A CA 1
ATOM 733 C C . PHE A 1 92 ? 9.253 -20.625 -18.515 1.00 16.32 90 PHE A C 1
ATOM 734 O O . PHE A 1 92 ? 8.401 -19.773 -18.352 1.00 15.92 90 PHE A O 1
ATOM 742 N N . GLU A 1 93 ? 8.980 -21.928 -18.531 1.00 18.35 91 GLU A N 1
ATOM 743 C CA . GLU A 1 93 ? 7.611 -22.421 -18.261 1.00 20.48 91 GLU A CA 1
ATOM 744 C C . GLU A 1 93 ? 7.096 -22.005 -16.874 1.00 20.57 91 GLU A C 1
ATOM 745 O O . GLU A 1 93 ? 5.890 -21.806 -16.695 1.00 23.39 91 GLU A O 1
ATOM 751 N N . ASP A 1 94 ? 7.998 -21.854 -15.904 1.00 18.37 92 ASP A N 1
ATOM 752 C CA . ASP A 1 94 ? 7.630 -21.418 -14.556 1.00 18.08 92 ASP A CA 1
ATOM 753 C C . ASP A 1 94 ? 7.210 -19.946 -14.454 1.00 15.80 92 ASP A C 1
ATOM 754 O O . ASP A 1 94 ? 6.539 -19.537 -13.487 1.00 15.50 92 ASP A O 1
ATOM 759 N N . ILE A 1 95 ? 7.602 -19.128 -15.430 1.00 14.58 93 ILE A N 1
ATOM 760 C CA . ILE A 1 95 ? 7.337 -17.697 -15.357 1.00 14.04 93 ILE A CA 1
ATOM 761 C C . ILE A 1 95 ? 5.871 -17.370 -15.137 1.00 13.46 93 ILE A C 1
ATOM 762 O O . ILE A 1 95 ? 5.524 -16.468 -14.356 1.00 13.54 93 ILE A O 1
ATOM 767 N N . HIS A 1 96 ? 4.974 -18.097 -15.809 1.00 13.39 94 HIS A N 1
ATOM 768 C CA . HIS A 1 96 ? 3.570 -17.778 -15.682 1.00 14.01 94 HIS A CA 1
ATOM 769 C C . HIS A 1 96 ? 3.094 -17.887 -14.249 1.00 14.03 94 HIS A C 1
ATOM 770 O O . HIS A 1 96 ? 2.292 -17.076 -13.801 1.00 14.00 94 HIS A O 1
ATOM 777 N N . HIS A 1 97 ? 3.581 -18.878 -13.535 1.00 13.99 95 HIS A N 1
ATOM 778 C CA . HIS A 1 97 ? 3.164 -19.038 -12.140 1.00 14.64 95 HIS A CA 1
ATOM 779 C C . HIS A 1 97 ? 3.655 -17.898 -11.261 1.00 13.89 95 HIS A C 1
ATOM 780 O O . HIS A 1 97 ? 2.931 -17.440 -10.401 1.00 14.14 95 HIS A O 1
ATOM 787 N N . TYR A 1 98 ? 4.887 -17.427 -11.480 1.00 13.20 96 TYR A N 1
ATOM 788 C CA . TYR A 1 98 ? 5.394 -16.241 -10.774 1.00 13.43 96 TYR A CA 1
ATOM 789 C C . TYR A 1 98 ? 4.531 -15.028 -11.104 1.00 13.98 96 TYR A C 1
ATOM 790 O O . TYR A 1 98 ? 4.135 -14.268 -10.207 1.00 14.65 96 TYR A O 1
ATOM 799 N N . ARG A 1 99 ? 4.248 -14.799 -12.375 1.00 14.63 97 ARG A N 1
ATOM 800 C CA . ARG A 1 99 ? 3.466 -13.633 -12.772 1.00 15.82 97 ARG A CA 1
ATOM 801 C C . ARG A 1 99 ? 2.067 -13.679 -12.164 1.00 15.64 97 ARG A C 1
ATOM 802 O O . ARG A 1 99 ? 1.560 -12.673 -11.641 1.00 15.89 97 ARG A O 1
ATOM 810 N N . GLU A 1 100 ? 1.428 -14.836 -12.219 1.00 15.48 98 GLU A N 1
ATOM 811 C CA . GLU A 1 100 ? 0.105 -14.982 -11.632 1.00 16.37 98 GLU A CA 1
ATOM 812 C C . GLU A 1 100 ? 0.095 -14.785 -10.114 1.00 15.98 98 GLU A C 1
ATOM 813 O O . GLU A 1 100 ? -0.860 -14.213 -9.565 1.00 16.22 98 GLU A O 1
ATOM 819 N N . GLN A 1 101 ? 1.157 -15.238 -9.450 1.00 14.91 99 GLN A N 1
ATOM 820 C CA . GLN A 1 101 ? 1.282 -15.004 -8.025 1.00 15.21 99 GLN A CA 1
ATOM 821 C C . GLN A 1 101 ? 1.412 -13.517 -7.709 1.00 15.39 99 GLN A C 1
ATOM 822 O O . GLN A 1 101 ? 0.744 -13.014 -6.802 1.00 16.06 99 GLN A O 1
ATOM 828 N N . ILE A 1 102 ? 2.223 -12.797 -8.477 1.00 15.27 100 ILE A N 1
ATOM 829 C CA . ILE A 1 102 ? 2.371 -11.354 -8.278 1.00 16.22 100 ILE A CA 1
ATOM 830 C C . ILE A 1 102 ? 1.033 -10.655 -8.492 1.00 17.48 100 ILE A C 1
ATOM 831 O O . ILE A 1 102 ? 0.641 -9.785 -7.707 1.00 17.95 100 ILE A O 1
ATOM 836 N N . LYS A 1 103 ? 0.331 -11.039 -9.534 1.00 18.36 101 LYS A N 1
ATOM 837 C CA A LYS A 1 103 ? -0.986 -10.475 -9.870 0.25 19.30 101 LYS A CA 1
ATOM 838 C CA B LYS A 1 103 ? -0.961 -10.440 -9.849 0.25 19.57 101 LYS A CA 1
ATOM 839 C CA C LYS A 1 103 ? -0.946 -10.428 -9.853 0.50 19.83 101 LYS A CA 1
ATOM 840 C C . LYS A 1 103 ? -1.949 -10.678 -8.704 1.00 20.08 101 LYS A C 1
ATOM 841 O O . LYS A 1 103 ? -2.676 -9.760 -8.293 1.00 20.50 101 LYS A O 1
ATOM 857 N N . ARG A 1 104 ? -1.965 -11.890 -8.168 1.00 19.24 102 ARG A N 1
ATOM 858 C CA . ARG A 1 104 ? -2.837 -12.255 -7.058 1.00 20.20 102 ARG A CA 1
ATOM 859 C C . ARG A 1 104 ? -2.507 -11.483 -5.778 1.00 20.27 102 ARG A C 1
ATOM 860 O O . ARG A 1 104 ? -3.410 -10.934 -5.124 1.00 21.12 102 ARG A O 1
ATOM 868 N N . VAL A 1 105 ? -1.236 -11.443 -5.404 1.00 19.73 103 VAL A N 1
ATOM 869 C CA . VAL A 1 105 ? -0.846 -10.819 -4.131 1.00 21.07 103 VAL A CA 1
ATOM 870 C C . VAL A 1 105 ? -0.952 -9.300 -4.186 1.00 21.43 103 VAL A C 1
ATOM 871 O O . VAL A 1 105 ? -1.285 -8.686 -3.175 1.00 21.73 103 VAL A O 1
ATOM 875 N N . LYS A 1 106 ? -0.675 -8.698 -5.341 1.00 20.86 104 LYS A N 1
ATOM 876 C CA . LYS A 1 106 ? -0.908 -7.263 -5.550 1.00 21.89 104 LYS A CA 1
ATOM 877 C C . LYS A 1 106 ? -2.349 -6.909 -5.873 1.00 24.14 104 LYS A C 1
ATOM 878 O O . LYS A 1 106 ? -2.709 -5.739 -5.844 1.00 25.33 104 LYS A O 1
ATOM 884 N N . ASP A 1 107 ? -3.159 -7.907 -6.207 1.00 25.49 105 ASP A N 1
ATOM 885 C CA . ASP A 1 107 ? -4.530 -7.719 -6.685 1.00 27.81 105 ASP A CA 1
ATOM 886 C C . ASP A 1 107 ? -4.602 -6.689 -7.810 1.00 28.69 105 ASP A C 1
ATOM 887 O O . ASP A 1 107 ? -5.366 -5.715 -7.749 1.00 30.15 105 ASP A O 1
ATOM 892 N N . SER A 1 108 ? -3.795 -6.910 -8.840 1.00 28.40 106 SER A N 1
ATOM 893 C CA . SER A 1 108 ? -3.686 -5.962 -9.947 1.00 29.08 106 SER A CA 1
ATOM 894 C C . SER A 1 108 ? -3.061 -6.608 -11.179 1.00 29.10 106 SER A C 1
ATOM 895 O O . SER A 1 108 ? -2.149 -7.418 -11.052 1.00 26.72 106 SER A O 1
ATOM 898 N N . GLU A 1 109 ? -3.554 -6.221 -12.354 1.00 31.39 107 GLU A N 1
ATOM 899 C CA . GLU A 1 109 ? -3.003 -6.644 -13.645 1.00 33.35 107 GLU A CA 1
ATOM 900 C C . GLU A 1 109 ? -1.997 -5.683 -14.200 1.00 32.77 107 GLU A C 1
ATOM 901 O O . GLU A 1 109 ? -1.492 -5.899 -15.319 1.00 34.66 107 GLU A O 1
ATOM 907 N N . ASP A 1 110 ? -1.706 -4.608 -13.484 1.00 30.26 108 ASP A N 1
ATOM 908 C CA . ASP A 1 110 ? -0.772 -3.649 -14.054 1.00 29.88 108 ASP A CA 1
ATOM 909 C C . ASP A 1 110 ? 0.434 -3.334 -13.182 1.00 26.57 108 ASP A C 1
ATOM 910 O O . ASP A 1 110 ? 0.874 -2.193 -13.066 1.00 28.16 108 ASP A O 1
ATOM 915 N N . VAL A 1 111 ? 1.000 -4.374 -12.628 1.00 21.62 109 VAL A N 1
ATOM 916 C CA . VAL A 1 111 ? 2.175 -4.282 -11.788 1.00 18.94 109 VAL A CA 1
ATOM 917 C C . VAL A 1 111 ? 3.393 -4.081 -12.673 1.00 16.76 109 VAL A C 1
ATOM 918 O O . VAL A 1 111 ? 3.576 -4.852 -13.607 1.00 16.79 109 VAL A O 1
ATOM 922 N N . PRO A 1 112 ? 4.251 -3.079 -12.375 1.00 15.17 110 PRO A N 1
ATOM 923 C CA . PRO A 1 112 ? 5.459 -2.939 -13.180 1.00 14.63 110 PRO A CA 1
ATOM 924 C C . PRO A 1 112 ? 6.312 -4.199 -13.122 1.00 13.82 110 PRO A C 1
ATOM 925 O O . PRO A 1 112 ? 6.604 -4.727 -12.059 1.00 13.91 110 PRO A O 1
ATOM 929 N N . MET A 1 113 ? 6.695 -4.678 -14.306 1.00 14.14 111 MET A N 1
ATOM 930 C CA A MET A 1 113 ? 7.423 -5.946 -14.423 0.50 14.61 111 MET A CA 1
ATOM 931 C CA B MET A 1 113 ? 7.423 -5.922 -14.419 0.50 14.22 111 MET A CA 1
ATOM 932 C C . MET A 1 113 ? 8.259 -5.945 -15.698 1.00 13.53 111 MET A C 1
ATOM 933 O O . MET A 1 113 ? 7.876 -5.329 -16.711 1.00 13.83 111 MET A O 1
ATOM 942 N N . VAL A 1 114 ? 9.391 -6.633 -15.652 1.00 12.53 112 VAL A N 1
ATOM 943 C CA . VAL A 1 114 ? 10.208 -6.896 -16.834 1.00 12.46 112 VAL A CA 1
ATOM 944 C C . VAL A 1 114 ? 10.501 -8.392 -16.866 1.00 12.18 112 VAL A C 1
ATOM 945 O O . VAL A 1 114 ? 10.859 -8.968 -15.837 1.00 12.36 112 VAL A O 1
ATOM 949 N N . LEU A 1 115 ? 10.337 -9.006 -18.034 1.00 11.72 113 LEU A N 1
ATOM 950 C CA . LEU A 1 115 ? 10.726 -10.393 -18.256 1.00 11.97 113 LEU A CA 1
ATOM 951 C C . LEU A 1 115 ? 12.192 -10.424 -18.625 1.00 11.56 113 LEU A C 1
ATOM 952 O O . LEU A 1 115 ? 12.572 -9.732 -19.561 1.00 12.16 113 LEU A O 1
ATOM 957 N N . VAL A 1 116 ? 12.990 -11.217 -17.912 1.00 11.53 114 VAL A N 1
ATOM 958 C CA . VAL A 1 116 ? 14.423 -11.272 -18.121 1.00 11.56 114 VAL A CA 1
ATOM 959 C C . VAL A 1 116 ? 14.834 -12.662 -18.505 1.00 11.90 114 VAL A C 1
ATOM 960 O O . VAL A 1 116 ? 14.590 -13.607 -17.745 1.00 12.08 114 VAL A O 1
ATOM 964 N N . GLY A 1 117 ? 15.474 -12.811 -19.672 1.00 12.06 115 GLY A N 1
ATOM 965 C CA . GLY A 1 117 ? 16.095 -14.081 -20.064 1.00 12.24 115 GLY A CA 1
ATOM 966 C C . GLY A 1 117 ? 17.589 -14.006 -19.800 1.00 12.05 115 GLY A C 1
ATOM 967 O O . GLY A 1 117 ? 18.326 -13.388 -20.573 1.00 12.79 115 GLY A O 1
ATOM 968 N N . ASN A 1 118 ? 18.043 -14.624 -18.711 1.00 12.01 116 ASN A N 1
ATOM 969 C CA . ASN A 1 118 ? 19.426 -14.570 -18.291 1.00 12.19 116 ASN A CA 1
ATOM 970 C C . ASN A 1 118 ? 20.266 -15.716 -18.883 1.00 12.51 116 ASN A C 1
ATOM 971 O O . ASN A 1 118 ? 19.747 -16.687 -19.464 1.00 13.42 116 ASN A O 1
ATOM 976 N N . LYS A 1 119 ? 21.574 -15.587 -18.724 1.00 13.38 117 LYS A N 1
ATOM 977 C CA . LYS A 1 119 ? 22.588 -16.522 -19.253 1.00 14.20 117 LYS A CA 1
ATOM 978 C C . LYS A 1 119 ? 22.693 -16.447 -20.764 1.00 15.28 117 LYS A C 1
ATOM 979 O O . LYS A 1 119 ? 22.975 -17.451 -21.440 1.00 16.03 117 LYS A O 1
ATOM 985 N N . CYS A 1 120 ? 22.505 -15.258 -21.333 1.00 15.38 118 CYS A N 1
ATOM 986 C CA . CYS A 1 120 ? 22.518 -15.120 -22.797 1.00 16.69 118 CYS A CA 1
ATOM 987 C C . CYS A 1 120 ? 23.902 -15.277 -23.415 1.00 17.43 118 CYS A C 1
ATOM 988 O O . CYS A 1 120 ? 24.010 -15.329 -24.649 1.00 18.74 118 CYS A O 1
ATOM 991 N N . ASP A 1 121 ? 24.944 -15.353 -22.602 1.00 17.38 119 ASP A N 1
ATOM 992 C CA . ASP A 1 121 ? 26.295 -15.681 -23.075 1.00 18.02 119 ASP A CA 1
ATOM 993 C C . ASP A 1 121 ? 26.426 -17.155 -23.471 1.00 18.92 119 ASP A C 1
ATOM 994 O O . ASP A 1 121 ? 27.370 -17.519 -24.184 1.00 20.11 119 ASP A O 1
ATOM 999 N N . LEU A 1 122 ? 25.524 -18.012 -23.008 1.00 18.51 120 LEU A N 1
ATOM 1000 C CA . LEU A 1 122 ? 25.693 -19.455 -23.224 1.00 19.37 120 LEU A CA 1
ATOM 1001 C C . LEU A 1 122 ? 25.390 -19.893 -24.649 1.00 20.26 120 LEU A C 1
ATOM 1002 O O . LEU A 1 122 ? 24.534 -19.334 -25.305 1.00 20.51 120 LEU A O 1
ATOM 1007 N N . PRO A 1 123 ? 26.069 -20.959 -25.127 1.00 20.24 121 PRO A N 1
ATOM 1008 C CA . PRO A 1 123 ? 25.838 -21.507 -26.470 1.00 20.91 121 PRO A CA 1
ATOM 1009 C C . PRO A 1 123 ? 24.687 -22.520 -26.531 1.00 21.01 121 PRO A C 1
ATOM 1010 O O . PRO A 1 123 ? 24.418 -23.083 -27.583 1.00 21.78 121 PRO A O 1
ATOM 1014 N N . SER A 1 124 ? 24.010 -22.755 -25.416 1.00 19.57 122 SER A N 1
ATOM 1015 C CA . SER A 1 124 ? 23.059 -23.845 -25.248 1.00 19.85 122 SER A CA 1
ATOM 1016 C C . SER A 1 124 ? 21.610 -23.361 -25.108 1.00 18.92 122 SER A C 1
ATOM 1017 O O . SER A 1 124 ? 20.825 -23.936 -24.355 1.00 19.50 122 SER A O 1
ATOM 1020 N N . ARG A 1 125 ? 21.259 -22.317 -25.845 1.00 19.14 123 ARG A N 1
ATOM 1021 C CA . ARG A 1 125 ? 19.899 -21.784 -25.818 1.00 19.25 123 ARG A CA 1
ATOM 1022 C C . ARG A 1 125 ? 18.840 -22.834 -26.126 1.00 19.30 123 ARG A C 1
ATOM 1023 O O . ARG A 1 125 ? 18.963 -23.565 -27.122 1.00 19.47 123 ARG A O 1
ATOM 1031 N N . THR A 1 126 ? 17.803 -22.922 -25.302 1.00 19.25 124 THR A N 1
ATOM 1032 C CA . THR A 1 126 ? 16.614 -23.697 -25.599 1.00 20.04 124 THR A CA 1
ATOM 1033 C C . THR A 1 126 ? 15.344 -22.853 -25.667 1.00 19.87 124 THR A C 1
ATOM 1034 O O . THR A 1 126 ? 14.309 -23.352 -26.083 1.00 21.89 124 THR A O 1
ATOM 1038 N N . VAL A 1 127 ? 15.395 -21.579 -25.252 1.00 18.62 125 VAL A N 1
ATOM 1039 C CA . VAL A 1 127 ? 14.241 -20.680 -25.348 1.00 18.53 125 VAL A CA 1
ATOM 1040 C C . VAL A 1 127 ? 14.526 -19.620 -26.414 1.00 18.84 125 VAL A C 1
ATOM 1041 O O . VAL A 1 127 ? 15.432 -18.791 -26.255 1.00 18.87 125 VAL A O 1
ATOM 1045 N N . ASP A 1 128 ? 13.746 -19.646 -27.492 1.00 20.03 126 ASP A N 1
ATOM 1046 C CA . ASP A 1 128 ? 13.933 -18.686 -28.566 1.00 21.01 126 ASP A CA 1
ATOM 1047 C C . ASP A 1 128 ? 13.488 -17.302 -28.142 1.00 19.92 126 ASP A C 1
ATOM 1048 O O . ASP A 1 128 ? 12.491 -17.153 -27.447 1.00 19.43 126 ASP A O 1
ATOM 1053 N N . THR A 1 129 ? 14.224 -16.289 -28.581 1.00 20.22 127 THR A N 1
ATOM 1054 C CA . THR A 1 129 ? 13.857 -14.910 -28.275 1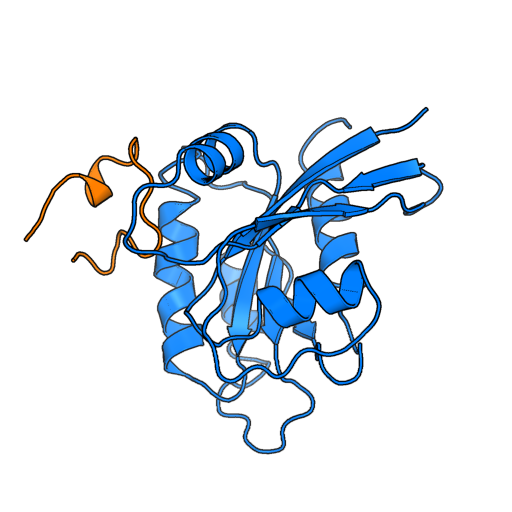.00 20.83 127 THR A CA 1
ATOM 1055 C C . THR A 1 129 ? 12.397 -14.610 -28.679 1.00 20.24 127 THR A C 1
ATOM 1056 O O . THR A 1 129 ? 11.695 -13.892 -27.962 1.00 19.43 127 THR A O 1
ATOM 1060 N N . LYS A 1 130 ? 11.926 -15.170 -29.795 1.00 20.57 128 LYS A N 1
ATOM 1061 C CA . LYS A 1 130 ? 10.539 -14.952 -30.208 1.00 21.66 128 LYS A CA 1
ATOM 1062 C C . LYS A 1 130 ? 9.474 -15.501 -29.269 1.00 20.54 128 LYS A C 1
ATOM 1063 O O . LYS A 1 130 ? 8.401 -14.904 -29.133 1.00 20.63 128 LYS A O 1
ATOM 1069 N N . GLN A 1 131 ? 9.753 -16.636 -28.647 1.00 19.93 129 GLN A N 1
ATOM 1070 C CA A GLN A 1 131 ? 8.860 -17.210 -27.636 0.50 19.63 129 GLN A CA 1
ATOM 1071 C CA B GLN A 1 131 ? 8.810 -17.169 -27.664 0.50 20.11 129 GLN A CA 1
ATOM 1072 C C . GLN A 1 131 ? 8.756 -16.280 -26.423 1.00 18.46 129 GLN A C 1
ATOM 1073 O O . GLN A 1 131 ? 7.673 -16.022 -25.906 1.00 17.85 129 GLN A O 1
ATOM 1084 N N . ALA A 1 132 ? 9.915 -15.802 -25.975 1.00 17.04 130 ALA A N 1
ATOM 1085 C CA . ALA A 1 132 ? 9.974 -14.885 -24.847 1.00 16.84 130 ALA A CA 1
ATOM 1086 C C . ALA A 1 132 ? 9.298 -13.557 -25.196 1.00 16.33 130 ALA A C 1
ATOM 1087 O O . ALA A 1 132 ? 8.542 -13.006 -24.398 1.00 15.62 130 ALA A O 1
ATOM 1089 N N . GLN A 1 133 ? 9.561 -13.029 -26.396 1.00 16.72 131 GLN A N 1
ATOM 1090 C CA . GLN A 1 133 ? 8.903 -11.788 -26.811 1.00 17.55 131 GLN A CA 1
ATOM 1091 C C . GLN A 1 133 ? 7.389 -11.952 -26.861 1.00 17.69 131 GLN A C 1
ATOM 1092 O O . GLN A 1 133 ? 6.658 -11.060 -26.453 1.00 18.24 131 GLN A O 1
ATOM 1098 N N . ASP A 1 134 ? 6.919 -13.083 -27.357 1.00 18.76 132 ASP A N 1
ATOM 1099 C CA . ASP A 1 134 ? 5.479 -13.332 -27.396 1.00 20.43 132 ASP A CA 1
ATOM 1100 C C . ASP A 1 134 ? 4.861 -13.398 -26.000 1.00 18.93 132 ASP A C 1
ATOM 1101 O O . ASP A 1 134 ? 3.801 -12.819 -25.750 1.00 18.72 132 ASP A O 1
ATOM 1106 N N . LEU A 1 135 ? 5.525 -14.093 -25.082 1.00 17.57 133 LEU A N 1
ATOM 1107 C CA . LEU A 1 135 ? 5.041 -14.127 -23.715 1.00 17.24 133 LEU A CA 1
ATOM 1108 C C . LEU A 1 135 ? 4.950 -12.724 -23.099 1.00 16.83 133 LEU A C 1
ATOM 1109 O O . LEU A 1 135 ? 3.932 -12.337 -22.522 1.00 16.34 133 LEU A O 1
ATOM 1114 N N . ALA A 1 136 ? 6.026 -11.952 -23.252 1.00 16.02 134 ALA A N 1
ATOM 1115 C CA . ALA A 1 136 ? 6.072 -10.607 -22.699 1.00 16.17 134 ALA A CA 1
ATOM 1116 C C . ALA A 1 136 ? 5.003 -9.727 -23.344 1.00 16.23 134 ALA A C 1
ATOM 1117 O O . ALA A 1 136 ? 4.332 -8.964 -22.652 1.00 16.71 134 ALA A O 1
ATOM 1119 N N . ARG A 1 137 ? 4.836 -9.846 -24.654 1.00 16.84 135 ARG A N 1
ATOM 1120 C CA . ARG A 1 137 ? 3.772 -9.093 -25.324 1.00 18.01 135 ARG A CA 1
ATOM 1121 C C . ARG A 1 137 ? 2.385 -9.459 -24.768 1.00 18.01 135 ARG A C 1
ATOM 1122 O O . ARG A 1 137 ? 1.545 -8.584 -24.560 1.00 18.82 135 ARG A O 1
ATOM 1130 N N . SER A 1 138 ? 2.157 -10.744 -24.488 1.00 18.50 136 SER A N 1
ATOM 1131 C CA . SER A 1 138 ? 0.856 -11.169 -23.928 1.00 19.19 136 SER A CA 1
ATOM 1132 C C . SER A 1 138 ? 0.614 -10.572 -22.543 1.00 19.07 136 SER A C 1
ATOM 1133 O O . SER A 1 138 ? -0.518 -10.346 -22.137 1.00 20.70 136 SER A O 1
ATOM 1136 N N . TYR A 1 139 ? 1.686 -10.303 -21.808 1.00 17.82 137 TYR A N 1
ATOM 1137 C CA . TYR A 1 139 ? 1.596 -9.648 -20.495 1.00 18.34 137 TYR A CA 1
ATOM 1138 C C . TYR A 1 139 ? 1.633 -8.127 -20.545 1.00 17.79 137 TYR A C 1
ATOM 1139 O O . TYR A 1 139 ? 1.398 -7.461 -19.536 1.00 19.04 137 TYR A O 1
ATOM 1148 N N . GLY A 1 140 ? 1.974 -7.574 -21.706 1.00 17.28 138 GLY A N 1
ATOM 1149 C CA . GLY A 1 140 ? 2.145 -6.132 -21.852 1.00 17.08 138 GLY A CA 1
ATOM 1150 C C . GLY A 1 140 ? 3.385 -5.578 -21.187 1.00 16.55 138 GLY A C 1
ATOM 1151 O O . GLY A 1 140 ? 3.365 -4.431 -20.696 1.00 18.24 138 GLY A O 1
ATOM 1152 N N . ILE A 1 141 ? 4.464 -6.356 -21.162 1.00 15.86 139 ILE A N 1
ATOM 1153 C CA . ILE A 1 141 ? 5.708 -5.947 -20.476 1.00 15.09 139 ILE A CA 1
ATOM 1154 C C . ILE A 1 141 ? 6.909 -6.094 -21.380 1.00 14.48 139 ILE A C 1
ATOM 1155 O O . ILE A 1 141 ? 6.872 -6.837 -22.359 1.00 14.68 139 ILE A O 1
ATOM 1160 N N . PRO A 1 142 ? 8.006 -5.395 -21.067 1.00 14.06 140 PRO A N 1
ATOM 1161 C CA . PRO A 1 142 ? 9.230 -5.581 -21.830 1.00 14.10 140 PRO A CA 1
ATOM 1162 C C . PRO A 1 142 ? 9.901 -6.918 -21.576 1.00 13.58 140 PRO A C 1
ATOM 1163 O O . PRO A 1 142 ? 9.759 -7.499 -20.493 1.00 13.59 140 PRO A O 1
ATOM 1167 N N . PHE A 1 143 ? 10.642 -7.391 -22.565 1.00 13.00 141 PHE A N 1
ATOM 1168 C CA . PHE A 1 143 ? 11.540 -8.540 -22.460 1.00 13.28 141 PHE A CA 1
ATOM 1169 C C . PHE A 1 143 ? 12.963 -8.101 -22.756 1.00 12.79 141 PHE A C 1
ATOM 1170 O O . PHE A 1 143 ? 13.206 -7.445 -23.781 1.00 13.45 141 PHE A O 1
ATOM 1178 N N . ILE A 1 144 ? 13.899 -8.485 -21.896 1.00 12.72 142 ILE A N 1
ATOM 1179 C CA . ILE A 1 144 ? 15.302 -8.151 -22.031 1.00 13.48 142 ILE A CA 1
ATOM 1180 C C . ILE A 1 144 ? 16.127 -9.397 -21.754 1.00 12.78 142 ILE A C 1
ATOM 1181 O O . ILE A 1 144 ? 15.877 -10.102 -20.768 1.00 13.69 142 ILE A O 1
ATOM 1186 N N . GLU A 1 145 ? 17.139 -9.634 -22.574 1.00 12.74 143 GLU A N 1
ATOM 1187 C CA . GLU A 1 145 ? 18.1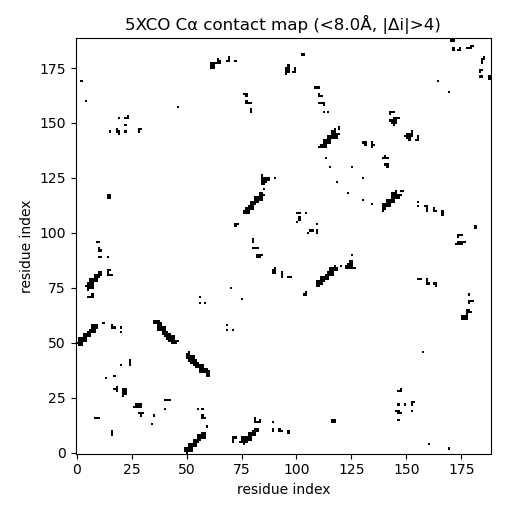38 -10.670 -22.299 1.00 13.28 143 GLU A CA 1
ATOM 1188 C C . GLU A 1 145 ? 19.341 -10.106 -21.568 1.00 13.05 143 GLU A C 1
ATOM 1189 O O . GLU A 1 145 ? 19.785 -8.962 -21.812 1.00 13.86 143 GLU A O 1
ATOM 1195 N N . THR A 1 146 ? 19.880 -10.907 -20.648 1.00 12.72 144 THR A N 1
ATOM 1196 C CA . THR A 1 146 ? 20.993 -10.492 -19.830 1.00 12.67 144 THR A CA 1
ATOM 1197 C C . THR A 1 146 ? 22.021 -11.600 -19.720 1.00 12.86 144 THR A C 1
ATOM 1198 O O . THR A 1 146 ? 21.719 -12.783 -19.920 1.00 13.13 144 THR A O 1
ATOM 1202 N N . SER A 1 147 ? 23.232 -11.204 -19.387 1.00 12.80 145 SER A N 1
ATOM 1203 C CA . SER A 1 147 ? 24.246 -12.121 -18.891 1.00 13.39 145 SER A CA 1
ATOM 1204 C C . SER A 1 147 ? 24.860 -11.509 -17.657 1.00 13.50 145 SER A C 1
ATOM 1205 O O . SER A 1 147 ? 25.551 -10.497 -17.730 1.00 13.65 145 SER A O 1
ATOM 1208 N N . ALA A 1 148 ? 24.635 -12.120 -16.512 1.00 13.45 146 ALA A N 1
ATOM 1209 C CA . ALA A 1 148 ? 25.348 -11.713 -15.307 1.00 14.05 146 ALA A CA 1
ATOM 1210 C C . ALA A 1 148 ? 26.852 -11.974 -15.431 1.00 15.25 146 ALA A C 1
ATOM 1211 O O . ALA A 1 148 ? 27.653 -11.353 -14.730 1.00 16.87 146 ALA A O 1
ATOM 1213 N N . LYS A 1 149 ? 27.245 -12.898 -16.313 1.00 16.28 147 LYS A N 1
ATOM 1214 C CA . LYS A 1 149 ? 28.637 -13.242 -16.504 1.00 18.00 147 LYS A CA 1
ATOM 1215 C C . LYS A 1 149 ? 29.382 -12.172 -17.257 1.00 18.36 147 LYS A C 1
ATOM 1216 O O . LYS A 1 149 ? 30.464 -11.779 -16.838 1.00 19.59 147 LYS A O 1
ATOM 1222 N N . THR A 1 150 ? 28.831 -11.677 -18.359 1.00 17.44 148 THR A N 1
ATOM 1223 C CA . THR A 1 150 ? 29.520 -10.648 -19.165 1.00 18.13 148 THR A CA 1
ATOM 1224 C C . THR A 1 150 ? 29.071 -9.210 -18.864 1.00 18.18 148 THR A C 1
ATOM 1225 O O . THR A 1 150 ? 29.680 -8.275 -19.384 1.00 19.38 148 THR A O 1
ATOM 1229 N N . ARG A 1 151 ? 28.006 -9.070 -18.058 1.00 17.95 149 ARG A N 1
ATOM 1230 C CA A ARG A 1 151 ? 27.312 -7.805 -17.735 0.70 18.38 149 ARG A CA 1
ATOM 1231 C CA B ARG A 1 151 ? 27.334 -7.778 -17.766 0.30 18.17 149 ARG A CA 1
ATOM 1232 C C . ARG A 1 151 ? 26.364 -7.324 -18.836 1.00 17.50 149 ARG A C 1
ATOM 1233 O O . ARG A 1 151 ? 25.655 -6.337 -18.639 1.00 16.72 149 ARG A O 1
ATOM 1248 N N . GLN A 1 152 ? 26.305 -8.021 -19.969 1.00 16.88 150 GLN A N 1
ATOM 1249 C CA . GLN A 1 152 ? 25.394 -7.614 -21.018 1.00 16.99 150 GLN A CA 1
ATOM 1250 C C . GLN A 1 152 ? 23.965 -7.488 -20.498 1.00 15.26 150 GLN A C 1
ATOM 1251 O O . GLN A 1 152 ? 23.443 -8.414 -19.880 1.00 14.52 150 GLN A O 1
ATOM 1257 N N . GLY A 1 153 ? 23.331 -6.352 -20.747 1.00 14.53 151 GLY A N 1
ATOM 1258 C CA . GLY A 1 153 ? 21.939 -6.144 -20.413 1.00 13.68 151 GLY A CA 1
ATOM 1259 C C . GLY A 1 153 ? 21.583 -5.947 -18.952 1.00 13.54 151 GLY A C 1
ATOM 1260 O O . GLY A 1 153 ? 20.425 -5.678 -18.632 1.00 14.43 151 GLY A O 1
ATOM 1261 N N . VAL A 1 154 ? 22.538 -6.067 -18.043 1.00 13.26 152 VAL A N 1
ATOM 1262 C CA . VAL A 1 154 ? 22.207 -6.073 -16.604 1.00 13.59 152 VAL A CA 1
ATOM 1263 C C . VAL A 1 154 ? 21.647 -4.716 -16.144 1.00 13.52 152 VAL A C 1
ATOM 1264 O O . VAL A 1 154 ? 20.564 -4.648 -15.565 1.00 13.33 152 VAL A O 1
ATOM 1268 N N . ASP A 1 155 ? 22.379 -3.644 -16.427 1.00 14.13 153 ASP A N 1
ATOM 1269 C CA . ASP A 1 155 ? 21.913 -2.310 -16.068 1.00 15.07 153 ASP A CA 1
ATOM 1270 C C . ASP A 1 155 ? 20.605 -2.049 -16.784 1.00 15.14 153 ASP A C 1
ATOM 1271 O O . ASP A 1 155 ? 19.649 -1.549 -16.179 1.00 15.71 153 ASP A O 1
ATOM 1276 N N . ASP A 1 156 ? 20.510 -2.420 -18.058 1.00 15.64 154 ASP A N 1
ATOM 1277 C CA A ASP A 1 156 ? 19.315 -2.211 -18.860 0.50 16.13 154 ASP A CA 1
ATOM 1278 C CA B ASP A 1 156 ? 19.307 -2.134 -18.809 0.50 16.37 154 ASP A CA 1
ATOM 1279 C C . ASP A 1 156 ? 18.079 -2.844 -18.240 1.00 15.29 154 ASP A C 1
ATOM 1280 O O . ASP A 1 156 ? 17.005 -2.248 -18.172 1.00 15.25 154 ASP A O 1
ATOM 1289 N N . ALA A 1 157 ? 18.204 -4.089 -17.788 1.00 14.31 155 ALA A N 1
ATOM 1290 C CA . ALA A 1 157 ? 17.089 -4.740 -17.150 1.00 13.50 155 ALA A CA 1
ATOM 1291 C C . ALA A 1 157 ? 16.569 -3.978 -15.922 1.00 12.52 155 ALA A C 1
ATOM 1292 O O . ALA A 1 157 ? 15.372 -3.725 -15.788 1.00 12.58 155 ALA A O 1
ATOM 1294 N N . PHE A 1 158 ? 17.467 -3.620 -15.006 1.00 12.36 156 PHE A N 1
ATOM 1295 C CA . PHE A 1 158 ? 17.022 -2.929 -13.794 1.00 12.48 156 PHE A CA 1
ATOM 1296 C C . PHE A 1 158 ? 16.554 -1.497 -14.107 1.00 12.65 156 PHE A C 1
ATOM 1297 O O . PHE A 1 158 ? 15.567 -1.029 -13.532 1.00 13.24 156 PHE A O 1
ATOM 1305 N N . TYR A 1 159 ? 17.235 -0.803 -15.004 1.00 13.09 157 TYR A N 1
ATOM 1306 C CA . TYR A 1 159 ? 16.826 0.579 -15.322 1.00 14.07 157 TYR A CA 1
ATOM 1307 C C . TYR A 1 159 ? 15.504 0.607 -16.070 1.00 13.26 157 TYR A C 1
ATOM 1308 O O . TYR A 1 159 ? 14.690 1.494 -15.857 1.00 13.20 157 TYR A O 1
ATOM 1317 N N . THR A 1 160 ? 15.281 -0.378 -16.928 1.00 12.59 158 THR A N 1
ATOM 1318 C CA . THR A 1 160 ? 14.003 -0.503 -17.593 1.00 12.52 158 THR A CA 1
ATOM 1319 C C . THR A 1 160 ? 12.884 -0.695 -16.563 1.00 12.33 158 THR A C 1
ATOM 1320 O O . THR A 1 160 ? 11.802 -0.122 -16.678 1.00 13.04 158 THR A O 1
ATOM 1324 N N . LEU A 1 161 ? 13.130 -1.524 -15.543 1.00 11.99 159 LEU A N 1
ATOM 1325 C CA . LEU A 1 161 ? 12.120 -1.702 -14.512 1.00 11.98 159 LEU A CA 1
ATOM 1326 C C . LEU A 1 161 ? 11.806 -0.400 -13.773 1.00 12.00 159 LEU A C 1
ATOM 1327 O O . LEU A 1 161 ? 10.629 -0.087 -13.514 1.00 12.61 159 LEU A O 1
ATOM 1332 N N . VAL A 1 162 ? 12.842 0.368 -13.429 1.00 12.33 160 VAL A N 1
ATOM 1333 C CA . VAL A 1 162 ? 12.643 1.694 -12.833 1.00 12.76 160 VAL A CA 1
ATOM 1334 C C . VAL A 1 162 ? 11.775 2.561 -13.746 1.00 13.12 160 VAL A C 1
ATOM 1335 O O . VAL A 1 162 ? 10.845 3.224 -13.298 1.00 13.84 160 VAL A O 1
ATOM 1339 N N . ARG A 1 163 ? 12.068 2.543 -15.041 1.00 13.33 161 ARG A N 1
ATOM 1340 C CA . ARG A 1 163 ? 11.278 3.331 -15.994 1.00 13.61 161 ARG A CA 1
ATOM 1341 C C . ARG A 1 163 ? 9.852 2.857 -16.101 1.00 14.42 161 ARG A C 1
ATOM 1342 O O . ARG A 1 163 ? 8.927 3.670 -16.279 1.00 15.53 161 ARG A O 1
ATOM 1350 N N . GLU A 1 164 ? 9.633 1.550 -15.965 1.00 14.39 162 GLU A N 1
ATOM 1351 C CA . GLU A 1 164 ? 8.273 1.010 -15.919 1.00 15.22 162 GLU A CA 1
ATOM 1352 C C . GLU A 1 164 ? 7.517 1.471 -14.689 1.00 14.97 162 GLU A C 1
ATOM 1353 O O . GLU A 1 164 ? 6.322 1.772 -14.761 1.00 15.79 162 GLU A O 1
ATOM 1359 N N . ILE A 1 165 ? 8.193 1.513 -13.542 1.00 14.15 163 ILE A N 1
ATOM 1360 C CA . ILE A 1 165 ? 7.564 2.018 -12.312 1.00 14.54 163 ILE A CA 1
ATOM 1361 C C . ILE A 1 165 ? 7.145 3.466 -12.537 1.00 14.97 163 ILE A C 1
ATOM 1362 O O . ILE A 1 165 ? 6.010 3.846 -12.211 1.00 16.07 163 ILE A O 1
ATOM 1367 N N . ARG A 1 166 ? 8.030 4.282 -13.090 1.00 15.10 164 ARG A N 1
ATOM 1368 C CA . ARG A 1 166 ? 7.699 5.711 -13.359 1.00 15.89 164 ARG A CA 1
ATOM 1369 C C . ARG A 1 166 ? 6.533 5.878 -14.315 1.00 17.16 164 ARG A C 1
ATOM 1370 O O . ARG A 1 166 ? 5.791 6.871 -14.252 1.00 18.38 164 ARG A O 1
ATOM 1378 N N . LYS A 1 167 ? 6.379 4.956 -15.249 1.00 18.22 165 LYS A N 1
ATOM 1379 C CA . LYS A 1 167 ? 5.277 5.015 -16.202 1.00 20.15 165 LYS A CA 1
ATOM 1380 C C . LYS A 1 167 ? 3.938 4.714 -15.515 1.00 21.23 165 LYS A C 1
ATOM 1381 O O . LYS A 1 167 ? 2.891 5.213 -15.917 1.00 22.12 165 LYS A O 1
ATOM 1387 N N . HIS A 1 168 ? 3.975 3.905 -14.460 1.00 21.69 166 HIS A N 1
ATOM 1388 C CA A HIS A 1 168 ? 2.775 3.436 -13.738 0.50 23.00 166 HIS A CA 1
ATOM 1389 C CA B HIS A 1 168 ? 2.771 3.459 -13.758 0.50 22.27 166 HIS A CA 1
ATOM 1390 C C . HIS A 1 168 ? 2.351 4.350 -12.585 1.00 23.30 166 HIS A C 1
ATOM 1391 O O . HIS A 1 168 ? 1.198 4.314 -12.175 1.00 25.04 166 HIS A O 1
ATOM 1404 N N . LYS A 1 169 ? 3.264 5.160 -12.052 1.00 23.49 167 LYS A N 1
ATOM 1405 C CA . LYS A 1 169 ? 2.965 5.934 -10.832 1.00 24.74 167 LYS A CA 1
ATOM 1406 C C . LYS A 1 169 ? 3.871 7.140 -10.732 1.00 25.27 167 LYS A C 1
ATOM 1407 O O . LYS A 1 169 ? 4.936 7.157 -11.323 1.00 23.56 167 LYS A O 1
ATOM 1413 N N . GLU A 1 170 ? 3.449 8.141 -9.961 1.00 26.82 168 GLU A N 1
ATOM 1414 C CA . GLU A 1 170 ? 4.284 9.302 -9.689 1.00 28.78 168 GLU A CA 1
ATOM 1415 C C . GLU A 1 170 ? 5.379 8.877 -8.720 1.00 28.04 168 GLU A C 1
ATOM 1416 O O . GLU A 1 170 ? 5.098 8.209 -7.720 1.00 28.31 168 GLU A O 1
ATOM 1422 N N . LYS A 1 171 ? 6.615 9.261 -9.021 1.00 27.18 169 LYS A N 1
ATOM 1423 C CA . LYS A 1 171 ? 7.774 8.948 -8.177 1.00 27.28 169 LYS A CA 1
ATOM 1424 C C . LYS A 1 171 ? 8.544 10.197 -7.775 1.00 29.28 169 LYS A C 1
ATOM 1425 O O . LYS A 1 171 ? 9.011 10.298 -6.631 1.00 32.10 169 LYS A O 1
ATOM 1435 N N . ARG B 2 2 ? 3.415 -29.207 -2.135 1.00 23.52 1 ARG B N 1
ATOM 1436 C CA . ARG B 2 2 ? 3.655 -27.828 -2.634 1.00 24.19 1 ARG B CA 1
ATOM 1437 C C . ARG B 2 2 ? 2.841 -27.622 -3.896 1.00 24.71 1 ARG B C 1
ATOM 1438 O O . ARG B 2 2 ? 2.650 -28.549 -4.706 1.00 25.68 1 ARG B O 1
ATOM 1446 N N . ARG B 2 3 ? 2.320 -26.416 -4.036 1.00 25.11 2 ARG B N 1
ATOM 1447 C CA . ARG B 2 3 ? 1.489 -26.038 -5.171 1.00 26.24 2 ARG B CA 1
ATOM 1448 C C . ARG B 2 3 ? 2.336 -25.288 -6.172 1.00 26.06 2 ARG B C 1
ATOM 1449 O O . ARG B 2 3 ? 3.063 -24.354 -5.789 1.00 24.78 2 ARG B O 1
ATOM 1457 N N . ARG B 2 4 ? 2.237 -25.679 -7.444 1.00 26.24 3 ARG B N 1
ATOM 1458 C CA . ARG B 2 4 ? 2.902 -24.970 -8.545 1.00 26.26 3 ARG B CA 1
ATOM 1459 C C . ARG B 2 4 ? 2.478 -23.514 -8.594 1.00 24.01 3 ARG B C 1
ATOM 1460 O O . ARG B 2 4 ? 3.254 -22.655 -9.017 1.00 23.18 3 ARG B O 1
ATOM 1468 N N . ARG B 2 5 ? 1.263 -23.241 -8.131 1.00 22.85 4 ARG B N 1
ATOM 1469 C CA . ARG B 2 5 ? 0.732 -21.879 -8.145 1.00 24.16 4 ARG B CA 1
ATOM 1470 C C . ARG B 2 5 ? 1.277 -20.994 -7.016 1.00 22.41 4 ARG B C 1
ATOM 1471 O O . ARG B 2 5 ? 1.054 -19.781 -7.088 1.00 21.68 4 ARG B O 1
ATOM 1479 N N . CYS B 2 6 ? 1.982 -21.567 -6.020 1.00 20.24 5 CYS B N 1
ATOM 1480 C CA . CYS B 2 6 ? 2.757 -20.777 -5.021 1.00 19.54 5 CYS B CA 1
ATOM 1481 C C . CYS B 2 6 ? 4.252 -21.030 -5.211 1.00 18.02 5 CYS B C 1
ATOM 1482 O O . CYS B 2 6 ? 4.888 -21.703 -4.415 1.00 17.42 5 CYS B O 1
ATOM 1485 N N . PRO B 2 7 ? 4.850 -20.477 -6.285 1.00 16.84 6 PRO B N 1
ATOM 1486 C CA . PRO B 2 7 ? 6.275 -20.722 -6.502 1.00 16.77 6 PRO B CA 1
ATOM 1487 C C . PRO B 2 7 ? 7.164 -20.049 -5.466 1.00 16.51 6 PRO B C 1
ATOM 1488 O O . PRO B 2 7 ? 8.242 -20.541 -5.205 1.00 17.68 6 PRO B O 1
ATOM 1492 N N . LEU B 2 8 ? 6.703 -18.966 -4.888 1.00 15.75 7 LEU B N 1
ATOM 1493 C CA . LEU B 2 8 ? 7.462 -18.267 -3.868 1.00 16.10 7 LEU B CA 1
ATOM 1494 C C . LEU B 2 8 ? 6.591 -18.148 -2.618 1.00 16.39 7 LEU B C 1
ATOM 1495 O O . LEU B 2 8 ? 5.510 -17.563 -2.669 1.00 16.93 7 LEU B O 1
ATOM 1500 N N . TYR B 2 9 ? 7.044 -18.703 -1.487 1.00 15.56 8 TYR B N 1
ATOM 1501 C CA . TYR B 2 9 ? 6.204 -18.713 -0.277 1.00 16.15 8 TYR B CA 1
ATOM 1502 C C . TYR B 2 9 ? 6.005 -17.317 0.282 1.00 15.88 8 TYR B C 1
ATOM 1503 O O . TYR B 2 9 ? 6.963 -16.667 0.703 1.00 15.84 8 TYR B O 1
ATOM 1512 N N . ILE B 2 10 ? 4.756 -16.869 0.293 1.00 16.15 9 ILE B N 1
ATOM 1513 C CA . ILE B 2 10 ? 4.339 -15.567 0.807 1.00 17.08 9 ILE B CA 1
ATOM 1514 C C . ILE B 2 10 ? 3.256 -15.869 1.831 1.00 17.56 9 ILE B C 1
ATOM 1515 O O . ILE B 2 10 ? 2.240 -16.467 1.497 1.00 17.64 9 ILE B O 1
ATOM 1520 N N . SER B 2 11 ? 3.480 -15.464 3.074 1.00 17.90 10 SER B N 1
ATOM 1521 C CA . SER B 2 11 ? 2.632 -15.958 4.169 1.00 19.72 10 SER B CA 1
ATOM 1522 C C . SER B 2 11 ? 1.190 -15.477 4.092 1.00 20.23 10 SER B C 1
ATOM 1523 O O . SER B 2 11 ? 0.302 -16.136 4.650 1.00 21.93 10 SER B O 1
ATOM 1526 N N . TYR B 2 12 ? 0.944 -14.347 3.428 1.00 20.63 11 TYR B N 1
ATOM 1527 C CA . TYR B 2 12 ? -0.415 -13.806 3.289 1.00 21.34 11 TYR B CA 1
ATOM 1528 C C . TYR B 2 12 ? -1.104 -14.145 1.955 1.00 21.52 11 TYR B C 1
ATOM 1529 O O . TYR B 2 12 ? -2.208 -13.667 1.668 1.00 22.64 11 TYR B O 1
ATOM 1538 N N . ASP B 2 13 ? -0.457 -14.963 1.134 1.00 20.50 12 ASP B N 1
ATOM 1539 C CA . ASP B 2 13 ? -1.052 -15.447 -0.101 1.00 20.91 12 ASP B CA 1
ATOM 1540 C C . ASP B 2 13 ? -1.869 -16.686 0.281 1.00 22.26 12 ASP B C 1
ATOM 1541 O O . ASP B 2 13 ? -1.282 -17.675 0.692 1.00 21.33 12 ASP B O 1
ATOM 1546 N N . PRO B 2 14 ? -3.212 -16.642 0.133 1.00 24.59 13 PRO B N 1
ATOM 1547 C CA . PRO B 2 14 ? -3.999 -17.801 0.598 1.00 25.85 13 PRO B CA 1
ATOM 1548 C C . PRO B 2 14 ? -3.637 -19.127 -0.093 1.00 25.82 13 PRO B C 1
ATOM 1549 O O . PRO B 2 14 ? -3.750 -20.183 0.529 1.00 27.51 13 PRO B O 1
ATOM 1553 N N . VAL B 2 15 ? -3.205 -19.065 -1.345 1.00 25.15 14 VAL B N 1
ATOM 1554 C CA . VAL B 2 15 ? -2.755 -20.249 -2.094 1.00 24.39 14 VAL B CA 1
ATOM 1555 C C . VAL B 2 15 ? -1.572 -20.935 -1.376 1.00 23.64 14 VAL B C 1
ATOM 1556 O O . VAL B 2 15 ? -1.510 -22.166 -1.312 1.00 24.68 14 VAL B O 1
ATOM 1560 N N . CYS B 2 16 ? -0.650 -20.152 -0.818 1.00 20.57 15 CYS B N 1
ATOM 1561 C CA . CYS B 2 16 ? 0.538 -20.698 -0.151 1.00 19.82 15 CYS B CA 1
ATOM 1562 C C . CYS B 2 16 ? 0.288 -21.385 1.188 1.00 20.25 15 CYS B C 1
ATOM 1563 O O . CYS B 2 16 ? 1.093 -22.178 1.637 1.00 19.94 15 CYS B O 1
ATOM 1566 N N . ARG B 2 17 ? -0.811 -2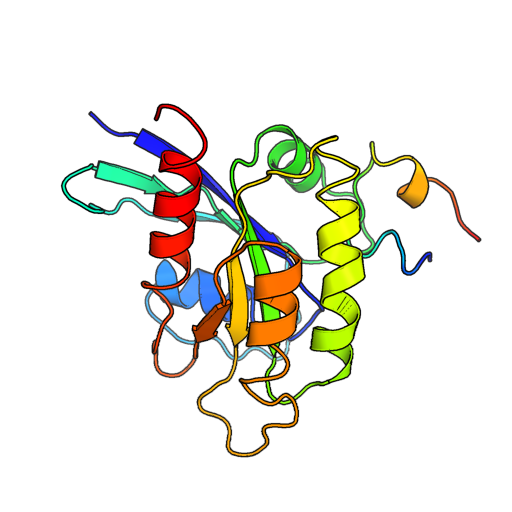1.035 1.836 1.00 22.18 16 ARG B N 1
ATOM 1567 C CA . ARG B 2 17 ? -1.058 -21.508 3.197 1.00 23.15 16 ARG B CA 1
ATOM 1568 C C . ARG B 2 17 ? -1.699 -22.885 3.254 1.00 23.34 16 ARG B C 1
ATOM 1569 O O . ARG B 2 17 ? -1.757 -23.492 4.304 1.00 24.13 16 ARG B O 1
ATOM 1577 N N . ARG B 2 18 ? -2.179 -23.364 2.130 1.00 22.89 17 ARG B N 1
ATOM 1578 C CA . ARG B 2 18 ? -2.753 -24.690 2.031 1.00 24.72 17 ARG B CA 1
ATOM 1579 C C . ARG B 2 18 ? -1.593 -25.633 1.712 1.00 24.23 17 ARG B C 1
ATOM 1580 O O . ARG B 2 18 ? -0.570 -25.211 1.184 1.00 27.16 17 ARG B O 1
ATOM 1588 N N . ARG B 2 19 ? -1.710 -26.903 2.044 1.00 21.26 18 ARG B N 1
ATOM 1589 C CA . ARG B 2 19 ? -0.768 -27.888 1.488 1.00 20.45 18 ARG B CA 1
ATOM 1590 C C . ARG B 2 19 ? -1.614 -28.988 0.869 1.00 19.43 18 ARG B C 1
ATOM 1591 O O . ARG B 2 19 ? -2.661 -29.357 1.414 1.00 19.84 18 ARG B O 1
ATOM 1599 N N . ARG B 2 20 ? -1.153 -29.490 -0.260 1.00 19.25 19 ARG B N 1
ATOM 1600 C CA . ARG B 2 20 ? -1.907 -30.523 -0.970 1.00 19.27 19 ARG B CA 1
ATOM 1601 C C . ARG B 2 20 ? -1.918 -31.824 -0.162 1.00 16.73 19 ARG B C 1
ATOM 1602 O O . ARG B 2 20 ? -0.900 -32.178 0.430 1.00 16.54 19 ARG B O 1
#

GO terms:
  GO:0005515 protein binding (F, IPI)
  GO:0044877 protein-containing complex binding (F, IDA)
  GO:0005737 cytoplasm (C, IDA)
  GO:0005886 plasma membrane (C, EXP)
  GO:0012505 endomembrane system (C, EXP)
  GO:0000139 Golgi membrane (C, TAS)
  GO:0003924 GTPase activity (F, TAS)
  GO:0005741 mitochondrial outer membrane (C, TAS)
  GO:0005789 endoplasmic reticulum membrane (C, TAS)
  GO:0005829 cytosol (C, TAS)
  GO:0005886 plasma membrane (C, TAS)
  GO:0000165 MAPK cascade (P, TAS)
  GO:0010628 positive regulation of gene expression (P, IMP)
  GO:0005829 cytosol (C, IDA)
  GO:0003924 GTPase activity (F, IMP)
  GO:0007265 Ras protein signal transduction (P, IDA)
  GO:0005886 plasma membrane (C, IDA)
  GO:0009898 cytoplasmic side of plasma membrane (C, IDA)
  GO:0003924 GTPase activity (F, EXP)
  GO:0005925 focal adhesion (C, HDA)

Organism: Homo sapiens (NCBI:txid9606)

Nearest PDB structures (foldseek):
  5vp7-assembly2_F  TM=9.900E-01  e=3.996E-33  Homo sapiens
  5w22-assembly2_B  TM=9.882E-01  e=2.553E-33  Homo sapiens
  8stn-assembly1_A  TM=9.762E-01  e=8.080E-33  Homo sapiens
  7t1f-assembly1_A  TM=9.711E-01  e=5.867E-33  Homo sapiens
  2quz-assembly1_A  TM=9.895E-01  e=6.677E-32  Homo sapiens

CATH classification: 3.40.50.300

Solvent-accessible surface area: 9808 Å² total; per-residue (Å²): 152,110,20,65,0,62,0,0,0,2,0,16,112,61,3,15,12,21,9,0,0,22,9,0,36,96,102,87,86,30,128,132,219,103,118,56,154,28,69,12,45,121,39,118,21,89,2,96,71,45,48,0,56,0,18,0,0,1,1,6,28,16,115,109,141,17,62,71,1,4,91,22,1,129,54,5,23,0,0,0,0,0,0,2,1,52,71,57,130,3,31,107,24,1,84,50,10,33,52,3,5,65,77,25,53,132,35,114,92,22,10,9,0,0,0,0,3,60,36,56,59,135,56,101,81,3,69,48,133,101,1,65,80,38,2,158,84,26,64,25,38,38,26,41,0,0,3,122,86,72,115,14,0,46,74,0,0,43,22,0,0,98,26,0,64,158,89,86,173,88,209,66,193,124,22,28,3,45,1,21,78,1,92,24,12,162,165,196,195